Protein AF-A0A3S0YQV9-F1 (afdb_monomer_lite)

Foldseek 3Di:
DDDDDDDDDDDDDDDDDDDDDDDDDDDDDDDDDDDDDDDDDDDDDDDPDDDPDPDADDDPVCVVVCVVVVVVVQAHFPDWDWADQAPPPWTKIWTWHFDADPVDLLPAFTPFIWIWTADPNDIDTADDGPQPDPWTFSDWDWAAAPPDPGIWIWTWTANSDQKTWIWIWGDHPSHIDTQDTDIDPQRHWHKDFDPPPPPRHTFWIWIWDQDLLLLRWTKIWIWGDPVRHTHTDAMETCLDDADQDPVRLVLSLLSLVLNVDPHYVVSVVSNVQAEVDPCQVVPDDPNQQSSQQSSCVSVVHDDQWDWDWDDDPFKIKIWIKGQHPVDRDIWIKIFIWTQDPSHIHTHDIDTDD

Structure (mmCIF, N/CA/C/O backbone):
data_AF-A0A3S0YQV9-F1
#
_entry.id   AF-A0A3S0YQV9-F1
#
loop_
_atom_site.group_PDB
_atom_site.id
_atom_site.type_symbol
_atom_site.label_atom_id
_atom_site.label_alt_id
_atom_site.label_comp_id
_atom_site.label_asym_id
_atom_site.label_entity_id
_atom_site.label_seq_id
_atom_site.pdbx_PDB_ins_code
_atom_site.Cartn_x
_atom_site.Cartn_y
_atom_site.Cartn_z
_atom_site.occupancy
_atom_site.B_iso_or_equiv
_atom_site.auth_seq_id
_atom_site.auth_comp_id
_atom_site.auth_asym_id
_atom_site.auth_atom_id
_atom_site.pdbx_PDB_model_num
ATOM 1 N N . MET A 1 1 ? 6.603 -42.910 -18.405 1.00 23.92 1 MET A N 1
ATOM 2 C CA . MET A 1 1 ? 5.331 -43.642 -18.168 1.00 23.92 1 MET A CA 1
ATOM 3 C C . MET A 1 1 ? 4.323 -42.650 -17.586 1.00 23.92 1 MET A C 1
ATOM 5 O O . MET A 1 1 ? 4.767 -41.796 -16.841 1.00 23.92 1 MET A O 1
ATOM 9 N N . PRO A 1 2 ? 3.031 -42.690 -17.949 1.00 33.81 2 PRO A N 1
ATOM 10 C CA . PRO A 1 2 ? 2.530 -42.062 -19.178 1.00 33.81 2 PRO A CA 1
ATOM 11 C C . PRO A 1 2 ? 1.308 -41.132 -18.957 1.00 33.81 2 PRO A C 1
ATOM 13 O O . PRO A 1 2 ? 0.505 -41.403 -18.076 1.00 33.81 2 PRO A O 1
ATOM 16 N N . LYS A 1 3 ? 1.108 -40.146 -19.851 1.00 27.47 3 LYS A N 1
ATOM 17 C CA . LYS A 1 3 ? -0.082 -39.924 -20.718 1.00 27.47 3 LYS A CA 1
ATOM 18 C C . LYS A 1 3 ? -0.508 -38.442 -20.870 1.00 27.47 3 LYS A C 1
ATOM 20 O O . LYS A 1 3 ? -0.896 -37.839 -19.888 1.00 27.47 3 LYS A O 1
ATOM 25 N N . TRP A 1 4 ? -0.476 -37.974 -22.133 1.00 28.58 4 TRP A N 1
ATOM 26 C CA . TRP A 1 4 ? -1.467 -37.190 -22.921 1.00 28.58 4 TRP A CA 1
ATOM 27 C C . TRP A 1 4 ? -2.258 -36.062 -22.210 1.00 28.58 4 TRP A C 1
ATOM 29 O O . TRP A 1 4 ? -2.838 -36.288 -21.161 1.00 28.58 4 TRP A O 1
ATOM 39 N N . ILE A 1 5 ? -2.410 -34.861 -22.786 1.00 31.69 5 ILE A N 1
ATOM 40 C CA . ILE A 1 5 ? -3.320 -34.575 -23.916 1.00 31.69 5 ILE A CA 1
ATOM 41 C C . ILE A 1 5 ? -2.881 -33.303 -24.669 1.00 31.69 5 ILE A C 1
ATOM 43 O O . ILE A 1 5 ? -2.663 -32.252 -24.078 1.00 31.69 5 ILE A O 1
ATOM 47 N N . VAL A 1 6 ? -2.818 -33.432 -25.996 1.00 30.62 6 VAL A N 1
ATOM 48 C CA . VAL A 1 6 ? -2.848 -32.353 -26.993 1.00 30.62 6 VAL A CA 1
ATOM 49 C C . VAL A 1 6 ? -4.311 -31.990 -27.236 1.00 30.62 6 VAL A C 1
ATOM 51 O O . VAL A 1 6 ? -5.113 -32.892 -27.488 1.00 30.62 6 VAL A O 1
ATOM 54 N N . LEU A 1 7 ? -4.656 -30.702 -27.239 1.00 31.17 7 LEU A N 1
ATOM 55 C CA . LEU A 1 7 ? -5.892 -30.234 -27.860 1.00 31.17 7 LEU A CA 1
ATOM 56 C C . LEU A 1 7 ? -5.622 -28.967 -28.668 1.00 31.17 7 LEU A C 1
ATOM 58 O O . LEU A 1 7 ? -5.157 -27.952 -28.166 1.00 31.17 7 LEU A O 1
ATOM 62 N N . LEU A 1 8 ? -5.881 -29.122 -29.960 1.00 27.44 8 LEU A N 1
ATOM 63 C CA . LEU A 1 8 ? -5.699 -28.191 -31.055 1.00 27.44 8 LEU A CA 1
ATOM 64 C C . LEU A 1 8 ? -7.117 -27.856 -31.521 1.00 27.44 8 LEU A C 1
ATOM 66 O O . LEU A 1 8 ? -7.883 -28.775 -31.820 1.00 27.44 8 LEU A O 1
ATOM 70 N N . LEU A 1 9 ? -7.483 -26.578 -31.568 1.00 28.38 9 LEU A N 1
ATOM 71 C CA . LEU A 1 9 ? -8.718 -26.130 -32.206 1.00 28.38 9 LEU A CA 1
ATOM 72 C C . LEU A 1 9 ? -8.446 -24.826 -32.953 1.00 28.38 9 LEU A C 1
ATOM 74 O O . LEU A 1 9 ? -8.113 -23.802 -32.369 1.00 28.38 9 LEU A O 1
ATOM 78 N N . ALA A 1 10 ? -8.565 -24.930 -34.272 1.00 28.08 10 ALA A N 1
ATOM 79 C CA . ALA A 1 10 ? -8.514 -23.855 -35.247 1.00 28.08 10 ALA A CA 1
ATOM 80 C C . ALA A 1 10 ? -9.899 -23.695 -35.902 1.00 28.08 10 ALA A C 1
ATOM 82 O O . ALA A 1 10 ? -10.640 -24.674 -36.018 1.00 28.08 10 ALA A O 1
ATOM 83 N N . GLY A 1 11 ? -10.204 -22.484 -36.381 1.00 26.05 11 GLY A N 1
ATOM 84 C CA . GLY A 1 11 ? -11.399 -22.132 -37.174 1.00 26.05 11 GLY A CA 1
ATOM 85 C C . GLY A 1 11 ? -11.878 -20.708 -36.854 1.00 26.05 11 GLY A C 1
ATOM 86 O O . GLY A 1 11 ? -12.648 -20.557 -35.919 1.00 26.05 11 GLY A O 1
ATOM 87 N N . ILE A 1 12 ? -11.259 -19.625 -37.351 1.00 34.59 12 ILE A N 1
ATOM 88 C CA . ILE A 1 12 ? -11.339 -18.943 -38.674 1.00 34.59 12 ILE A CA 1
ATOM 89 C C . ILE A 1 12 ? -12.702 -18.262 -38.998 1.00 34.59 12 ILE A C 1
ATOM 91 O O . ILE A 1 12 ? -13.736 -18.923 -38.996 1.00 34.59 12 ILE A O 1
ATOM 95 N N . LEU A 1 13 ? -12.582 -16.991 -39.452 1.00 27.91 13 LEU A N 1
ATOM 96 C CA . LEU A 1 13 ? -13.429 -16.138 -40.334 1.00 27.91 13 LEU A CA 1
ATOM 97 C C . LEU A 1 13 ? -14.432 -15.178 -39.652 1.00 27.91 13 LEU A C 1
ATOM 99 O O . LEU A 1 13 ? -15.216 -15.619 -38.829 1.00 27.91 13 LEU A O 1
ATOM 103 N N . LEU A 1 14 ? -14.612 -13.904 -40.048 1.00 28.52 14 LEU A N 1
ATOM 104 C CA . LEU A 1 14 ? -13.888 -12.907 -40.876 1.00 28.52 14 LEU A CA 1
ATOM 105 C C . LEU A 1 14 ? -14.785 -11.633 -40.956 1.00 28.52 14 LEU A C 1
ATOM 107 O O . LEU A 1 14 ? -16.005 -11.776 -40.928 1.00 28.52 14 LEU A O 1
ATOM 111 N N . LEU A 1 15 ? -14.169 -10.463 -41.226 1.00 29.06 15 LEU A N 1
ATOM 112 C CA . LEU A 1 15 ? -14.735 -9.207 -41.799 1.00 29.06 15 LEU A CA 1
ATOM 113 C C . LEU A 1 15 ? -15.595 -8.335 -40.850 1.00 29.06 15 LEU A C 1
ATOM 115 O O . LEU A 1 15 ? -16.390 -8.853 -40.085 1.00 29.06 15 LEU A O 1
ATOM 119 N N . SER A 1 16 ? -15.540 -6.996 -40.829 1.00 29.81 16 SER A N 1
ATOM 120 C CA . SER A 1 16 ? -15.113 -5.967 -41.799 1.00 29.81 16 SER A CA 1
ATOM 121 C C . SER A 1 16 ? -15.116 -4.580 -41.129 1.00 29.81 16 SER A C 1
ATOM 123 O O . SER A 1 16 ? -15.969 -4.354 -40.272 1.00 29.81 16 SER A O 1
ATOM 125 N N . GLY A 1 17 ? -14.327 -3.613 -41.624 1.00 26.72 17 GLY A N 1
ATOM 126 C CA . GLY A 1 17 ? -14.680 -2.193 -41.457 1.00 26.72 17 GLY A CA 1
ATOM 127 C C . GLY A 1 17 ? -13.555 -1.160 -41.553 1.00 26.72 17 GLY A C 1
ATOM 128 O O . GLY A 1 17 ? -13.231 -0.538 -40.553 1.00 26.72 17 GLY A O 1
ATOM 129 N N . CYS A 1 18 ? -13.010 -0.914 -42.748 1.00 27.50 18 CYS A N 1
ATOM 130 C CA . CYS A 1 18 ? -12.237 0.301 -43.041 1.00 27.50 18 CYS A CA 1
ATOM 131 C C . CYS A 1 18 ? -13.138 1.5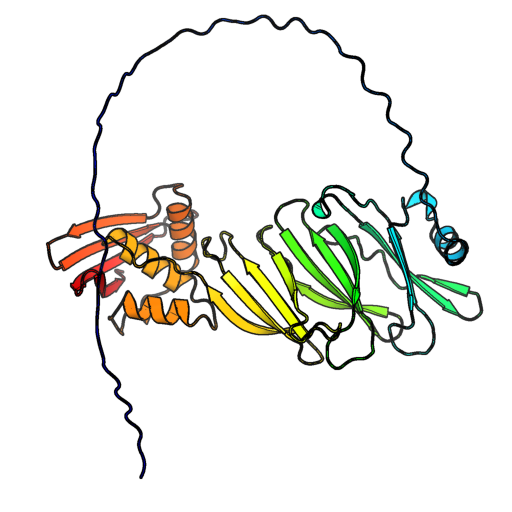49 -43.041 1.00 27.50 18 CYS A C 1
ATOM 133 O O . CYS A 1 18 ? -14.208 1.512 -43.658 1.00 27.50 18 CYS A O 1
ATOM 135 N N . LYS A 1 19 ? -12.646 2.685 -42.523 1.00 28.45 19 LYS A N 1
ATOM 136 C CA . LYS A 1 19 ? -12.820 3.980 -43.205 1.00 28.45 19 LYS A CA 1
ATOM 137 C C . LYS A 1 19 ? -11.836 5.056 -42.731 1.00 28.45 19 LYS A C 1
ATOM 139 O O . LYS A 1 19 ? -11.825 5.430 -41.566 1.00 28.45 19 LYS A O 1
ATOM 144 N N . ASP A 1 20 ? -11.079 5.563 -43.699 1.00 30.47 20 ASP A N 1
ATOM 145 C CA . ASP A 1 20 ? -10.248 6.768 -43.668 1.00 30.47 20 ASP A CA 1
ATOM 146 C C . ASP A 1 20 ? -11.050 8.045 -43.354 1.00 30.47 20 ASP A C 1
ATOM 148 O O . ASP A 1 20 ? -12.220 8.151 -43.736 1.00 30.47 20 ASP A O 1
ATOM 152 N N . SER A 1 21 ? -10.401 9.091 -42.818 1.00 32.84 21 SER A N 1
ATOM 153 C CA . SER A 1 21 ? -9.910 10.219 -43.647 1.00 32.84 21 SER A CA 1
ATOM 154 C C . SER A 1 21 ? -9.488 11.485 -42.871 1.00 32.84 21 SER A C 1
ATOM 156 O O . SER A 1 21 ? -10.154 11.908 -41.935 1.00 32.84 21 SER A O 1
ATOM 158 N N . ASN A 1 22 ? -8.444 12.125 -43.429 1.00 27.97 22 ASN A N 1
ATOM 159 C CA . ASN A 1 22 ? -8.077 13.558 -43.444 1.00 27.97 22 ASN A CA 1
ATOM 160 C C . ASN A 1 22 ? -7.585 14.231 -42.148 1.00 27.97 22 ASN A C 1
ATOM 162 O O . ASN A 1 22 ? -8.313 14.335 -41.175 1.00 27.97 22 ASN A O 1
ATOM 166 N N . VAL A 1 23 ? -6.319 14.668 -42.054 1.00 32.09 23 VAL A N 1
ATOM 167 C CA . VAL A 1 23 ? -5.614 15.774 -42.767 1.00 32.09 23 VAL A CA 1
ATOM 168 C C . VAL A 1 23 ? -6.154 17.169 -42.420 1.00 32.09 23 VAL A C 1
ATOM 170 O O . VAL A 1 23 ? -7.178 17.571 -42.961 1.00 32.09 23 VAL A O 1
ATOM 173 N N . GLN A 1 24 ? -5.382 17.928 -41.627 1.00 31.72 24 GLN A N 1
ATOM 174 C CA . GLN A 1 24 ? -4.906 19.311 -41.881 1.00 31.72 24 GLN A CA 1
ATOM 175 C C . GLN A 1 24 ? -3.990 19.739 -40.708 1.00 31.72 24 GLN A C 1
ATOM 177 O O . GLN A 1 24 ? -4.410 19.679 -39.563 1.00 31.72 24 GLN A O 1
ATOM 182 N N . LYS A 1 25 ? -2.668 19.868 -40.882 1.00 30.23 25 LYS A N 1
ATOM 183 C CA . LYS A 1 25 ? -1.850 20.991 -41.405 1.00 30.23 25 LYS A CA 1
ATOM 184 C C . LYS A 1 25 ? -1.754 22.236 -40.499 1.00 30.23 25 LYS A C 1
ATOM 186 O O . LYS A 1 25 ? -2.713 22.982 -40.383 1.00 30.23 25 LYS A O 1
ATOM 191 N N . GLU A 1 26 ? -0.538 22.409 -39.961 1.00 33.91 26 GLU A N 1
ATOM 192 C CA . GLU A 1 26 ? 0.269 23.629 -39.738 1.00 33.91 26 GLU A CA 1
ATOM 193 C C . GLU A 1 26 ? -0.440 24.966 -39.468 1.00 33.91 26 GLU A C 1
ATOM 195 O O . GLU A 1 26 ? -1.231 25.427 -40.282 1.00 33.91 26 GLU A O 1
ATOM 200 N N . THR A 1 27 ? 0.022 25.705 -38.449 1.00 31.09 27 THR A N 1
ATOM 201 C CA . THR A 1 27 ? 0.863 26.912 -38.642 1.00 31.09 27 THR A CA 1
ATOM 202 C C . THR A 1 27 ? 1.445 27.367 -37.297 1.00 31.09 27 THR A C 1
ATOM 204 O O . THR A 1 27 ? 0.716 27.566 -36.330 1.00 31.09 27 THR A O 1
ATOM 207 N N . ALA A 1 28 ? 2.764 27.557 -37.262 1.00 32.91 28 ALA A N 1
ATOM 208 C CA . ALA A 1 28 ? 3.490 28.258 -36.210 1.00 32.91 28 ALA A CA 1
ATOM 209 C C . ALA A 1 28 ? 3.409 29.778 -36.421 1.00 32.91 28 ALA A C 1
ATOM 211 O O . ALA A 1 28 ? 3.590 30.241 -37.546 1.00 32.91 28 ALA A O 1
ATOM 212 N N . VAL A 1 29 ? 3.224 30.552 -35.348 1.00 33.09 29 VAL A N 1
ATOM 213 C CA . VAL A 1 29 ? 3.604 31.972 -35.298 1.00 33.09 29 VAL A CA 1
ATOM 214 C C . VAL A 1 29 ? 4.218 32.263 -33.931 1.00 33.09 29 VAL A C 1
ATOM 216 O O . VAL A 1 29 ? 3.613 32.014 -32.891 1.00 33.09 29 VAL A O 1
ATOM 219 N N . GLN A 1 30 ? 5.449 32.756 -33.984 1.00 31.27 30 GLN A N 1
ATOM 220 C CA . GLN A 1 30 ? 6.250 33.292 -32.892 1.00 31.27 30 GLN A CA 1
ATOM 221 C C . GLN A 1 30 ? 5.946 34.787 -32.668 1.00 31.27 30 GLN A C 1
ATOM 223 O O . GLN A 1 30 ? 5.445 35.460 -33.565 1.00 31.27 30 GLN A O 1
ATOM 228 N N . GLU A 1 31 ? 6.403 35.264 -31.507 1.00 32.28 31 GLU A N 1
ATOM 229 C CA . GLU A 1 31 ? 6.830 36.635 -31.165 1.00 32.28 31 GLU A CA 1
ATOM 230 C C . GLU A 1 31 ? 5.884 37.612 -30.426 1.00 32.28 31 GLU A C 1
ATOM 232 O O . GLU A 1 31 ? 4.966 38.214 -30.971 1.00 32.28 31 GLU A O 1
ATOM 237 N N . GLU A 1 32 ? 6.263 37.790 -29.150 1.00 30.20 32 GLU A N 1
ATOM 238 C CA . GLU A 1 32 ? 6.687 39.038 -28.488 1.00 30.20 32 GLU A CA 1
ATOM 239 C C . GLU A 1 32 ? 5.678 40.109 -28.002 1.00 30.20 32 GLU A C 1
ATOM 241 O O . GLU A 1 32 ? 5.044 40.844 -28.749 1.00 30.20 32 GLU A O 1
ATOM 246 N N . THR A 1 33 ? 5.734 40.277 -26.671 1.00 30.17 33 THR A N 1
ATOM 247 C CA . THR A 1 33 ? 5.867 41.540 -25.914 1.00 30.17 33 THR A CA 1
ATOM 248 C C . THR A 1 33 ? 4.695 42.524 -25.868 1.00 30.17 33 THR A C 1
ATOM 250 O O . THR A 1 33 ? 4.487 43.320 -26.774 1.00 30.17 33 THR A O 1
ATOM 253 N N . ALA A 1 34 ? 4.051 42.613 -24.696 1.00 30.73 34 ALA A N 1
ATOM 254 C CA . ALA A 1 34 ? 4.007 43.839 -23.879 1.00 30.73 34 ALA A CA 1
ATOM 255 C C . ALA A 1 34 ? 3.153 43.624 -22.617 1.00 30.73 34 ALA A C 1
ATOM 257 O O . ALA A 1 34 ? 1.971 43.298 -22.689 1.00 30.73 34 ALA A O 1
ATOM 258 N N . ALA A 1 35 ? 3.752 43.863 -21.452 1.00 36.69 35 ALA A N 1
ATOM 259 C CA . ALA A 1 35 ? 3.052 43.936 -20.176 1.00 36.69 35 ALA A CA 1
ATOM 260 C C . ALA A 1 35 ? 2.266 45.256 -20.047 1.00 36.69 35 ALA A C 1
ATOM 262 O O . ALA A 1 35 ? 2.839 46.322 -20.297 1.00 36.69 35 ALA A O 1
ATOM 263 N N . PRO A 1 36 ? 1.017 45.236 -19.552 1.00 36.47 36 PRO A N 1
ATOM 264 C CA . PRO A 1 36 ? 0.415 46.392 -18.914 1.00 36.47 36 PRO A CA 1
ATOM 265 C C . PRO A 1 36 ? 0.416 46.217 -17.390 1.00 36.47 36 PRO A C 1
ATOM 267 O O . PRO A 1 36 ? -0.118 45.259 -16.836 1.00 36.47 36 PRO A O 1
ATOM 270 N N . SER A 1 37 ? 1.027 47.188 -16.718 1.00 33.53 37 SER A N 1
ATOM 271 C CA . SER A 1 37 ? 0.982 47.371 -15.270 1.00 33.53 37 SER A CA 1
ATOM 272 C C . SER A 1 37 ? -0.452 47.703 -14.839 1.00 33.53 37 SER A C 1
ATOM 274 O O . SER A 1 37 ? -1.012 48.703 -15.294 1.00 33.53 37 SER A O 1
ATOM 276 N N . VAL A 1 38 ? -1.053 46.869 -13.985 1.00 35.25 38 VAL A N 1
ATOM 277 C CA . VAL A 1 38 ? -2.379 47.108 -13.398 1.00 35.25 38 VAL A CA 1
ATOM 278 C C . VAL A 1 38 ? -2.213 47.399 -11.912 1.00 35.25 38 VAL A C 1
ATOM 280 O O . VAL A 1 38 ? -1.850 46.538 -11.115 1.00 35.25 38 VAL A O 1
ATOM 283 N N . THR A 1 39 ? -2.482 48.648 -11.548 1.00 33.25 39 THR A N 1
ATOM 284 C CA . THR A 1 39 ? -2.553 49.137 -10.172 1.00 33.25 39 THR A CA 1
ATOM 285 C C . THR A 1 39 ? -3.737 48.486 -9.454 1.00 33.25 39 THR A C 1
ATOM 287 O O . THR A 1 39 ? -4.890 48.764 -9.782 1.00 33.25 39 THR A O 1
ATOM 290 N N . ALA A 1 40 ? -3.467 47.632 -8.465 1.00 33.28 40 ALA A N 1
ATOM 291 C CA . ALA A 1 40 ? -4.490 47.034 -7.614 1.00 33.28 40 ALA A CA 1
ATOM 292 C C . ALA A 1 40 ? -5.057 48.077 -6.632 1.00 33.28 40 ALA A C 1
ATOM 294 O O . ALA A 1 40 ? -4.355 48.576 -5.751 1.00 33.28 40 ALA A O 1
ATOM 295 N N . VAL A 1 41 ? -6.342 48.402 -6.782 1.00 33.88 41 VAL A N 1
ATOM 296 C CA . VAL A 1 41 ? -7.133 49.111 -5.771 1.00 33.88 41 VAL A CA 1
ATOM 297 C C . VAL A 1 41 ? -7.701 48.056 -4.827 1.00 33.88 41 VAL A C 1
ATOM 299 O O . VAL A 1 41 ? -8.536 47.250 -5.223 1.00 33.88 41 VAL A O 1
ATOM 302 N N . SER A 1 42 ? -7.222 48.052 -3.584 1.00 31.64 42 SER A N 1
ATOM 303 C CA . SER A 1 42 ? -7.708 47.168 -2.525 1.00 31.64 42 SER A CA 1
ATOM 304 C C . SER A 1 42 ? -9.112 47.599 -2.086 1.00 31.64 42 SER A C 1
ATOM 306 O O . SER A 1 42 ? -9.289 48.688 -1.537 1.00 31.64 42 SER A O 1
ATOM 308 N N . GLN A 1 43 ? -10.116 46.762 -2.357 1.00 33.97 43 GLN A N 1
ATOM 309 C CA . GLN A 1 43 ? -11.444 46.841 -1.750 1.00 33.97 43 GLN A CA 1
ATOM 310 C C . GLN A 1 43 ? -11.587 45.665 -0.782 1.00 33.97 43 GLN A C 1
ATOM 312 O O . GLN A 1 43 ? -11.689 44.512 -1.193 1.00 33.97 43 GLN A O 1
ATOM 317 N N . SER A 1 44 ? -11.565 45.961 0.516 1.00 36.03 44 SER A N 1
ATOM 318 C CA . SER A 1 44 ? -11.817 44.994 1.582 1.00 36.03 44 SER A CA 1
ATOM 319 C C . SER A 1 44 ? -13.282 44.558 1.558 1.00 36.03 44 SER A C 1
ATOM 321 O O . SER A 1 44 ? -14.178 45.351 1.856 1.00 36.03 44 SER A O 1
ATOM 323 N N . THR A 1 45 ? -13.506 43.297 1.193 1.00 35.56 45 THR A N 1
ATOM 324 C CA . THR A 1 45 ? -14.788 42.597 1.345 1.00 35.56 45 THR A CA 1
ATOM 325 C C . THR A 1 45 ? -14.916 42.154 2.808 1.00 35.56 45 THR A C 1
ATOM 327 O O . THR A 1 45 ? -13.937 41.636 3.343 1.00 35.56 45 THR A O 1
ATOM 330 N N . PRO A 1 46 ? -16.053 42.380 3.491 1.00 39.97 46 PRO A N 1
ATOM 331 C CA . PRO A 1 46 ? -16.245 41.899 4.856 1.00 39.97 46 PRO A CA 1
ATOM 332 C C . PRO A 1 46 ? -16.321 40.367 4.879 1.00 39.97 46 PRO A C 1
ATOM 334 O O . PRO A 1 46 ? -17.011 39.770 4.052 1.00 39.97 46 PRO A O 1
ATOM 337 N N . GLU A 1 47 ? -15.606 39.757 5.824 1.00 37.72 47 GLU A N 1
ATOM 338 C CA . GLU A 1 47 ? -15.618 38.313 6.072 1.00 37.72 47 GLU A CA 1
ATOM 339 C C . GLU A 1 47 ? -17.047 37.806 6.340 1.00 37.72 47 GLU A C 1
ATOM 341 O O . GLU A 1 47 ? -17.819 38.469 7.047 1.00 37.72 47 GLU A O 1
ATOM 346 N N . PRO A 1 48 ? -17.427 36.639 5.791 1.00 42.59 48 PRO A N 1
ATOM 347 C CA . PRO A 1 48 ? -18.674 35.993 6.150 1.00 42.59 48 PRO A CA 1
ATOM 348 C C . PRO A 1 48 ? -18.598 35.530 7.610 1.00 42.59 48 PRO A C 1
ATOM 350 O O . PRO A 1 48 ? -17.668 34.843 8.015 1.00 42.59 48 PRO A O 1
ATOM 353 N N . SER A 1 49 ? -19.601 35.929 8.392 1.00 43.94 49 SER A N 1
ATOM 354 C CA . SER A 1 49 ? -19.865 35.442 9.747 1.00 43.94 49 SER A CA 1
ATOM 355 C C . SER A 1 49 ? -19.772 33.916 9.796 1.00 43.94 49 SER A C 1
ATOM 357 O O . SER A 1 49 ? -20.606 33.244 9.184 1.00 43.94 49 SER A O 1
ATOM 359 N N . GLU A 1 50 ? -18.813 33.387 10.560 1.00 39.53 50 GLU A N 1
ATOM 360 C CA . GLU A 1 50 ? -18.758 31.973 10.936 1.00 39.53 50 GLU A CA 1
ATOM 361 C C . GLU A 1 50 ? -20.125 31.556 11.495 1.00 39.53 50 GLU A C 1
ATOM 363 O O . GLU A 1 50 ? -20.640 32.142 12.454 1.00 39.53 50 GLU A O 1
ATOM 368 N N . SER A 1 51 ? -20.759 30.581 10.844 1.00 41.69 51 SER A N 1
ATOM 369 C CA . SER A 1 51 ? -21.905 29.900 11.440 1.00 41.69 51 SER A CA 1
ATOM 370 C C . SER A 1 51 ? -21.399 29.094 12.636 1.00 41.69 51 SER A C 1
ATOM 372 O O . SER A 1 51 ? -20.353 28.456 12.522 1.00 41.69 51 SER A O 1
ATOM 374 N N . PRO A 1 52 ? -22.094 29.112 13.786 1.00 43.66 52 PRO A N 1
ATOM 375 C CA . PRO A 1 52 ? -21.663 28.350 14.947 1.00 43.66 52 PRO A CA 1
ATOM 376 C C . PRO A 1 52 ? -21.628 26.864 14.586 1.00 43.66 52 PRO A C 1
ATOM 378 O O . PRO A 1 52 ? -22.640 26.312 14.148 1.00 43.66 52 PRO A O 1
ATOM 381 N N . ASN A 1 53 ? -20.463 26.238 14.774 1.00 45.59 53 ASN A N 1
ATOM 382 C CA . ASN A 1 53 ? -20.300 24.797 14.629 1.00 45.59 53 ASN A CA 1
ATOM 383 C C . ASN A 1 53 ? -21.385 24.079 15.454 1.00 45.59 53 ASN A C 1
ATOM 385 O O . ASN A 1 53 ? -21.619 24.459 16.609 1.00 45.59 53 ASN A O 1
ATOM 389 N N . PRO A 1 54 ? -22.082 23.081 14.886 1.00 50.78 54 PRO A N 1
ATOM 390 C CA . PRO A 1 54 ? -23.106 22.344 15.611 1.00 50.78 54 PRO A CA 1
ATOM 391 C C . PRO A 1 54 ? -22.495 21.708 16.863 1.00 50.78 54 PRO A C 1
ATOM 393 O O . PRO A 1 54 ? -21.459 21.052 16.797 1.00 50.78 54 PRO A O 1
ATOM 396 N N . VAL A 1 55 ? -23.140 21.915 18.014 1.00 56.09 55 VAL A N 1
ATOM 397 C CA . VAL A 1 55 ? -22.739 21.281 19.277 1.00 56.09 55 VAL A CA 1
ATOM 398 C C . VAL A 1 55 ? -22.831 19.759 19.098 1.00 56.09 55 VAL A C 1
ATOM 400 O O . VAL A 1 55 ? -23.918 19.265 18.771 1.00 56.09 55 VAL A O 1
ATOM 403 N N . PRO A 1 56 ? -21.737 19.002 19.301 1.00 58.56 56 PRO A N 1
ATOM 404 C CA . PRO A 1 56 ? -21.732 17.557 19.106 1.00 58.56 56 PRO A CA 1
ATOM 405 C C . PRO A 1 56 ? -22.773 16.899 20.013 1.00 58.56 56 PRO A C 1
ATOM 407 O O . PRO A 1 56 ? -22.807 17.101 21.230 1.00 58.56 56 PRO A O 1
ATOM 410 N N . THR A 1 57 ? -23.669 16.113 19.416 1.00 79.25 57 THR A N 1
ATOM 411 C CA . THR A 1 57 ? -24.761 15.475 20.154 1.00 79.25 57 THR A CA 1
ATOM 412 C C . THR A 1 57 ? -24.282 14.141 20.721 1.00 79.25 57 THR A C 1
ATOM 414 O O . THR A 1 57 ? -24.445 13.093 20.107 1.00 79.25 5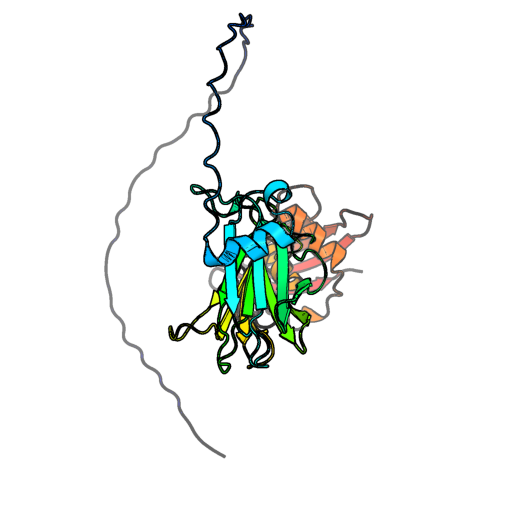7 THR A O 1
ATOM 417 N N . VAL A 1 58 ? -23.666 14.169 21.904 1.00 88.81 58 VAL A N 1
ATOM 418 C CA . VAL A 1 58 ? -23.261 12.943 22.614 1.00 88.81 58 VAL A CA 1
ATOM 419 C C . VAL A 1 58 ? -24.513 12.169 23.061 1.00 88.81 58 VAL A C 1
ATOM 421 O O . VAL A 1 58 ? -25.361 12.762 23.744 1.00 88.81 58 VAL A O 1
ATOM 424 N N . PRO A 1 59 ? -24.653 10.868 22.733 1.00 92.69 59 PRO A N 1
ATOM 425 C CA . PRO A 1 59 ? -25.782 10.059 23.188 1.00 92.69 59 PRO A CA 1
ATOM 426 C C . PRO A 1 59 ? -25.826 9.916 24.710 1.00 92.69 59 PRO A C 1
ATOM 428 O O . PRO A 1 59 ? -24.795 9.736 25.360 1.00 92.69 59 PRO A O 1
ATOM 431 N N . ASP A 1 60 ? -27.026 9.894 25.292 1.00 93.69 60 ASP A N 1
ATOM 432 C CA . ASP A 1 60 ? -27.190 9.808 26.751 1.00 93.69 60 ASP A CA 1
ATOM 433 C C . ASP A 1 60 ? -26.570 8.539 27.358 1.00 93.69 60 ASP A C 1
ATOM 435 O O . ASP A 1 60 ? -26.031 8.585 28.463 1.00 93.69 60 ASP A O 1
ATOM 439 N N . SER A 1 61 ? -26.569 7.422 26.621 1.00 94.44 61 SER A N 1
ATOM 440 C CA . SER A 1 61 ? -25.908 6.176 27.036 1.00 94.44 61 SER A CA 1
ATOM 441 C C . SER A 1 61 ? -24.383 6.298 27.145 1.00 94.44 61 SER A C 1
ATOM 443 O O . SER A 1 61 ? -23.770 5.505 27.861 1.00 94.44 61 SER A O 1
ATOM 445 N N . PHE A 1 62 ? -23.779 7.290 26.481 1.00 96.50 62 PHE A N 1
ATOM 446 C CA . PHE A 1 62 ? -22.336 7.532 26.466 1.00 96.50 62 PHE A CA 1
ATOM 447 C C . PHE A 1 62 ? -21.894 8.761 27.267 1.00 96.50 62 PHE A C 1
ATOM 449 O O . PHE A 1 62 ? -20.697 8.914 27.508 1.00 96.50 62 PHE A O 1
ATOM 456 N N . ARG A 1 63 ? -22.830 9.588 27.759 1.00 95.50 63 ARG A N 1
ATOM 457 C CA . ARG A 1 63 ? -22.534 10.820 28.515 1.00 95.50 63 ARG A CA 1
ATOM 458 C C . ARG A 1 63 ? -21.537 10.591 29.652 1.00 95.50 63 ARG A C 1
ATOM 460 O O . ARG A 1 63 ? -20.542 11.291 29.741 1.00 95.50 63 ARG A O 1
ATOM 467 N N . LYS A 1 64 ? -21.743 9.551 30.466 1.00 96.19 64 LYS A N 1
ATOM 468 C CA . LYS A 1 64 ? -20.850 9.254 31.600 1.00 96.19 64 LYS A CA 1
ATOM 469 C C . LYS A 1 64 ? -19.402 8.961 31.181 1.00 96.19 64 LYS A C 1
ATOM 471 O O . LYS A 1 64 ? -18.484 9.253 31.936 1.00 96.19 64 LYS A O 1
ATOM 476 N N . TYR A 1 65 ? -19.206 8.351 30.010 1.00 97.06 65 TYR A N 1
ATOM 477 C CA . TYR A 1 65 ? -17.881 8.008 29.493 1.00 97.06 65 TYR A CA 1
ATOM 478 C C . TYR A 1 65 ? -17.214 9.244 28.884 1.00 97.06 65 TYR A C 1
ATOM 480 O O . TYR A 1 65 ? -16.032 9.470 29.116 1.00 97.06 65 TYR A O 1
ATOM 488 N N . TYR A 1 66 ? -17.997 10.060 28.173 1.00 96.19 66 TYR A N 1
ATOM 489 C CA . TYR A 1 66 ? -17.584 11.362 27.654 1.00 96.19 66 TYR A CA 1
ATOM 490 C C . TYR A 1 66 ? -17.119 12.301 28.779 1.00 96.19 66 TYR A C 1
ATOM 492 O O . TYR A 1 66 ? -16.029 12.857 28.698 1.00 96.19 66 TYR A O 1
ATOM 500 N N . ASP A 1 67 ? -17.889 12.407 29.867 1.00 95.44 67 ASP A N 1
ATOM 501 C CA . ASP A 1 67 ? -17.541 13.248 31.019 1.00 95.44 67 ASP A CA 1
ATOM 502 C C . ASP A 1 67 ? -16.277 12.737 31.737 1.00 95.44 67 ASP A C 1
ATOM 504 O O . ASP A 1 67 ? -15.450 13.525 32.188 1.00 95.44 67 ASP A O 1
ATOM 508 N N . PHE A 1 68 ? -16.099 11.412 31.830 1.00 96.81 68 PHE A N 1
ATOM 509 C CA . PHE A 1 68 ? -14.930 10.801 32.475 1.00 96.81 68 PHE A CA 1
ATOM 510 C C . PHE A 1 68 ? -13.608 11.155 31.783 1.00 96.81 68 PHE A C 1
ATOM 512 O O . PHE A 1 68 ? -12.594 11.318 32.460 1.00 96.81 68 PHE A O 1
ATOM 519 N N . VAL A 1 69 ? -13.614 11.268 30.451 1.00 95.62 69 VAL A N 1
ATOM 520 C CA . VAL A 1 69 ? -12.421 11.615 29.660 1.00 95.62 69 VAL A CA 1
ATOM 521 C C . VAL A 1 69 ? -12.277 13.112 29.410 1.00 95.62 69 VAL A C 1
ATOM 523 O O . VAL A 1 69 ? -11.395 13.501 28.654 1.00 95.62 69 VAL A O 1
ATOM 526 N N . ASP A 1 70 ? -13.120 13.938 30.035 1.00 92.44 70 ASP A N 1
ATOM 527 C CA . ASP A 1 70 ? -13.161 15.383 29.802 1.00 92.44 70 ASP A CA 1
ATOM 528 C C . ASP A 1 70 ? -13.411 15.732 28.321 1.00 92.44 70 ASP A C 1
ATOM 530 O O . ASP A 1 70 ? -12.741 16.572 27.717 1.00 92.44 70 ASP A O 1
ATOM 534 N N . GLY A 1 71 ? -14.385 15.042 27.713 1.00 83.38 71 GLY A N 1
ATOM 535 C CA . GLY A 1 71 ? -14.650 15.084 26.273 1.00 83.38 71 GLY A CA 1
ATOM 536 C C . GLY A 1 71 ? -14.909 16.484 25.706 1.00 83.38 71 GLY A C 1
ATOM 537 O O . GLY A 1 71 ? -14.623 16.713 24.536 1.00 83.38 71 GLY A O 1
ATOM 538 N N . GLU A 1 72 ? -15.369 17.443 26.523 1.00 81.12 72 GLU A N 1
ATOM 539 C CA . GLU A 1 72 ? -15.535 18.846 26.102 1.00 81.12 72 GLU A CA 1
ATOM 540 C C . GLU A 1 72 ? -14.223 19.480 25.620 1.00 81.12 72 GLU A C 1
ATOM 542 O O . GLU A 1 72 ? -14.246 20.329 24.730 1.00 81.12 72 GLU A O 1
ATOM 547 N N . HIS A 1 73 ? -13.084 19.043 26.161 1.00 87.44 73 HIS A N 1
ATOM 548 C CA . HIS A 1 73 ? -11.762 19.524 25.769 1.00 87.44 73 HIS A CA 1
ATOM 549 C C . HIS A 1 73 ? -11.133 18.710 24.628 1.00 87.44 73 HIS A C 1
ATOM 551 O O . HIS A 1 73 ? -10.158 19.169 24.035 1.00 87.44 73 HIS A O 1
ATOM 557 N N . LEU A 1 74 ? -11.682 17.533 24.305 1.00 87.75 74 LEU A N 1
ATOM 558 C CA . LEU A 1 74 ? -11.178 16.641 23.251 1.00 87.75 74 LEU A CA 1
ATOM 559 C C . LEU A 1 74 ? -11.844 16.880 21.886 1.00 87.75 74 LEU A C 1
ATOM 561 O O . LEU A 1 74 ? -11.366 16.389 20.870 1.00 87.75 74 LEU A O 1
ATOM 565 N N . GLY A 1 75 ? -12.933 17.652 21.841 1.00 87.69 75 GLY A N 1
ATOM 566 C CA . GLY A 1 75 ? -13.644 17.992 20.608 1.00 87.69 75 GLY A CA 1
ATOM 567 C C . GLY A 1 75 ? -14.903 17.153 20.385 1.00 87.69 75 GLY A C 1
ATOM 568 O O . GLY A 1 75 ? -15.531 16.670 21.327 1.00 87.69 75 GLY A O 1
ATOM 569 N N . ASN A 1 76 ? -15.328 17.012 19.127 1.00 92.44 76 ASN A N 1
ATOM 570 C CA . ASN A 1 76 ? -16.579 16.320 18.821 1.00 92.44 76 ASN A CA 1
ATOM 571 C C . ASN A 1 76 ? -16.400 14.810 18.962 1.00 92.44 76 ASN A C 1
ATOM 573 O O . ASN A 1 76 ? -15.469 14.247 18.396 1.00 92.44 76 ASN A O 1
ATOM 577 N N . LEU A 1 77 ? -17.328 14.143 19.652 1.00 94.81 77 LEU A N 1
ATOM 578 C CA . LEU A 1 77 ? -17.402 12.683 19.651 1.00 94.81 77 LEU A CA 1
ATOM 579 C C . LEU A 1 77 ? -17.901 12.207 18.278 1.00 94.81 77 LEU A C 1
ATOM 581 O O . LEU A 1 77 ? -19.079 12.371 17.961 1.00 94.81 77 LEU A O 1
ATOM 585 N N . ILE A 1 78 ? -17.002 11.633 17.481 1.00 94.38 78 ILE A N 1
ATOM 586 C CA . ILE A 1 78 ? -17.249 11.246 16.083 1.00 94.38 78 ILE A CA 1
ATOM 587 C C . ILE A 1 78 ? -17.431 9.737 15.896 1.00 94.38 78 ILE A C 1
ATOM 589 O O . ILE A 1 78 ? -18.072 9.306 14.942 1.00 94.38 78 ILE A O 1
ATOM 593 N N . PHE A 1 79 ? -16.935 8.928 16.833 1.00 96.12 79 PHE A N 1
ATOM 594 C CA . PHE A 1 79 ? -17.225 7.498 16.899 1.00 96.12 79 PHE A CA 1
ATOM 595 C C . PHE A 1 79 ? -17.357 7.061 18.353 1.00 96.12 79 PHE A C 1
ATOM 597 O O . PHE A 1 79 ? -16.611 7.511 19.224 1.00 96.12 79 PHE A O 1
ATOM 604 N N . HIS A 1 80 ? -18.300 6.163 18.622 1.00 97.31 80 HIS A N 1
ATOM 605 C CA . HIS A 1 80 ? -18.418 5.537 19.927 1.00 97.31 80 HIS A CA 1
ATOM 606 C C . HIS A 1 80 ? -18.971 4.117 19.817 1.00 97.31 80 HIS A C 1
ATOM 608 O O . HIS A 1 80 ? -19.897 3.846 19.051 1.00 97.31 80 HIS A O 1
ATOM 614 N N . ALA A 1 81 ? -18.441 3.208 20.629 1.00 97.56 81 ALA A N 1
ATOM 615 C CA . ALA A 1 81 ? -18.922 1.835 20.700 1.00 97.56 81 ALA A CA 1
ATOM 616 C C . ALA A 1 81 ? -18.793 1.273 22.115 1.00 97.56 81 ALA A C 1
ATOM 618 O O . ALA A 1 81 ? -17.984 1.742 22.914 1.00 97.56 81 ALA A O 1
ATOM 619 N N . LYS A 1 82 ? -19.625 0.274 22.412 1.00 96.94 82 LYS A N 1
ATOM 620 C CA . LYS A 1 82 ? -19.553 -0.532 23.626 1.00 96.94 82 LYS A CA 1
ATOM 621 C C . LYS A 1 82 ? -19.664 -1.998 23.218 1.00 96.94 82 LYS A C 1
ATOM 623 O O . LYS A 1 82 ? -20.717 -2.385 22.715 1.00 96.94 82 LYS A O 1
ATOM 628 N N . GLU A 1 83 ? -18.582 -2.753 23.360 1.00 96.25 83 GLU A N 1
ATOM 629 C CA . GLU A 1 83 ? -18.459 -4.112 22.828 1.00 96.25 83 GLU A CA 1
ATOM 630 C C . GLU A 1 83 ? -17.417 -4.926 23.604 1.00 96.25 83 GLU A C 1
ATOM 632 O O . GLU A 1 83 ? -16.347 -4.409 23.897 1.00 96.25 83 GLU A O 1
ATOM 637 N N . ASP A 1 84 ? -17.697 -6.199 23.870 1.00 94.69 84 ASP A N 1
ATOM 638 C CA . ASP A 1 84 ? -16.723 -7.187 24.356 1.00 94.69 84 ASP A CA 1
ATOM 639 C C . ASP A 1 84 ? -15.753 -7.591 23.225 1.00 94.69 84 ASP A C 1
ATOM 641 O O . ASP A 1 84 ? -16.094 -8.391 22.342 1.00 94.69 84 ASP A O 1
ATOM 645 N N . LEU A 1 85 ? -14.560 -6.986 23.200 1.00 94.19 85 LEU A N 1
ATOM 646 C CA . LEU A 1 85 ? -13.584 -7.162 22.118 1.00 94.19 85 LEU A CA 1
ATOM 647 C C . LEU A 1 85 ? -12.596 -8.302 22.396 1.00 94.19 85 LEU A C 1
ATOM 649 O O . LEU A 1 85 ? -12.146 -8.966 21.454 1.00 94.19 85 LEU A O 1
ATOM 653 N N . ASP A 1 86 ? -12.267 -8.575 23.662 1.00 92.50 86 ASP A N 1
ATOM 654 C CA . ASP A 1 86 ? -11.385 -9.692 24.027 1.00 92.50 86 ASP A CA 1
ATOM 655 C C . ASP A 1 86 ? -12.128 -11.010 24.313 1.00 92.50 86 ASP A C 1
ATOM 657 O O . ASP A 1 86 ? -11.517 -12.087 24.202 1.00 92.50 86 ASP A O 1
ATOM 661 N N . GLY A 1 87 ? -13.445 -10.962 24.522 1.00 91.62 87 GLY A N 1
ATOM 662 C CA . GLY A 1 87 ? -14.314 -12.108 24.777 1.00 91.62 87 GLY A CA 1
ATOM 663 C C . GLY A 1 87 ? -14.377 -12.509 26.252 1.00 91.62 87 GLY A C 1
ATOM 664 O O . GLY A 1 87 ? -14.677 -13.674 26.539 1.00 91.62 87 GLY A O 1
ATOM 665 N N . ASP A 1 88 ? -14.029 -11.609 27.177 1.00 92.19 88 ASP A N 1
ATOM 666 C CA . ASP A 1 88 ? -14.042 -11.871 28.619 1.00 92.19 88 ASP A CA 1
ATOM 667 C C . ASP A 1 88 ? -15.417 -11.653 29.283 1.00 92.19 88 ASP A C 1
ATOM 669 O O . ASP A 1 88 ? -15.601 -11.977 30.463 1.00 92.19 88 ASP A O 1
ATOM 673 N N . GLY A 1 89 ? -16.408 -11.190 28.511 1.00 92.38 89 GLY A N 1
ATOM 674 C CA . GLY A 1 89 ? -17.764 -10.893 28.967 1.00 92.38 89 GLY A CA 1
ATOM 675 C C . GLY A 1 89 ? -17.943 -9.483 29.540 1.00 92.38 89 GLY A C 1
ATOM 676 O O . GLY A 1 89 ? -19.04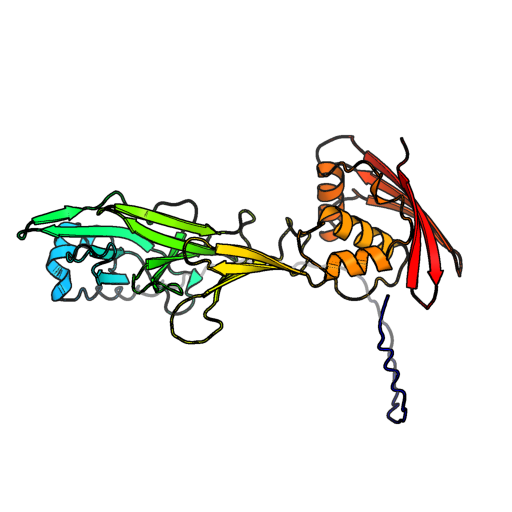2 -9.164 30.007 1.00 92.38 89 GLY A O 1
ATOM 677 N N . THR A 1 90 ? -16.902 -8.651 29.519 1.00 93.81 90 THR A N 1
ATOM 678 C CA . THR A 1 90 ? -16.929 -7.233 29.890 1.00 93.81 90 THR A CA 1
ATOM 679 C C . THR A 1 90 ? -16.770 -6.384 28.640 1.00 93.81 90 THR A C 1
ATOM 681 O O . THR A 1 90 ? -15.825 -6.559 27.888 1.00 93.81 90 THR A O 1
ATOM 684 N N . ASP A 1 91 ? -17.667 -5.421 28.433 1.00 95.62 91 ASP A N 1
ATOM 685 C CA . ASP A 1 91 ? -17.547 -4.538 27.275 1.00 95.62 91 ASP A CA 1
ATOM 686 C C . ASP A 1 91 ? -16.404 -3.520 27.440 1.00 95.62 91 ASP A C 1
ATOM 688 O O . ASP A 1 91 ? -16.318 -2.808 28.452 1.00 95.62 91 ASP A O 1
ATOM 692 N N . GLU A 1 92 ? -15.630 -3.344 26.373 1.00 96.56 92 GLU A N 1
ATOM 693 C CA . GLU A 1 92 ? -14.792 -2.176 26.136 1.00 96.56 92 GLU A CA 1
ATOM 694 C C . GLU A 1 92 ? -15.659 -1.021 25.644 1.00 96.56 92 GLU A C 1
ATOM 696 O O . GLU A 1 92 ? -16.571 -1.188 24.832 1.00 96.56 92 GLU A O 1
ATOM 701 N N . ILE A 1 93 ? -15.338 0.185 26.098 1.00 97.44 93 ILE A N 1
ATOM 702 C CA . ILE A 1 93 ? -15.920 1.423 25.598 1.00 97.44 93 ILE A CA 1
ATOM 703 C C . ILE A 1 93 ? -14.880 2.122 24.737 1.00 97.44 93 ILE A C 1
ATOM 705 O O . ILE A 1 93 ? -13.782 2.425 25.200 1.00 97.44 93 ILE A O 1
ATOM 709 N N . ILE A 1 94 ? -15.249 2.409 23.496 1.00 97.69 94 ILE A N 1
ATOM 710 C CA . ILE A 1 94 ? -14.406 3.073 22.505 1.00 97.69 94 ILE A CA 1
ATOM 711 C C . ILE A 1 94 ? -14.981 4.461 22.281 1.00 97.69 94 ILE A C 1
ATOM 713 O O . ILE A 1 94 ? -16.182 4.587 22.035 1.00 97.69 94 ILE A O 1
ATOM 717 N N . LEU A 1 95 ? -14.141 5.487 22.358 1.00 97.75 95 LEU A N 1
ATOM 718 C CA . LEU A 1 95 ? -14.498 6.872 22.068 1.00 97.75 95 LEU A CA 1
ATOM 719 C C . LEU A 1 95 ? -13.454 7.444 21.110 1.00 97.75 95 LEU A C 1
ATOM 721 O O . LEU A 1 95 ? -12.270 7.453 21.443 1.00 97.75 95 LEU A O 1
ATOM 725 N N . ALA A 1 96 ? -13.888 7.923 19.946 1.00 97.31 96 ALA A N 1
ATOM 726 C CA . ALA A 1 96 ? -13.041 8.683 19.036 1.00 97.31 96 ALA A CA 1
ATOM 727 C C . ALA A 1 96 ? -13.547 10.123 18.940 1.00 97.31 96 ALA A C 1
ATOM 729 O O . ALA A 1 96 ? -14.738 10.356 18.702 1.00 97.31 96 ALA A O 1
ATOM 730 N N . PHE A 1 97 ? -12.636 11.070 19.115 1.00 96.50 97 PHE A N 1
ATOM 731 C CA . PHE A 1 97 ? -12.892 12.500 19.063 1.00 96.50 97 PHE A CA 1
ATOM 732 C C . PHE A 1 97 ? -12.157 13.129 17.891 1.00 96.50 97 PHE A C 1
ATOM 734 O O . PHE A 1 97 ? -11.069 12.684 17.531 1.00 96.50 97 PHE A O 1
ATOM 741 N N . GLY A 1 98 ? -12.745 14.159 17.299 1.00 94.56 98 GLY A N 1
ATOM 742 C CA . GLY A 1 98 ? -12.128 14.885 16.200 1.00 94.56 98 GLY A CA 1
ATOM 743 C C . GLY A 1 98 ? -13.158 15.589 15.335 1.00 94.56 98 GLY A C 1
ATOM 744 O O . GLY A 1 98 ? -14.138 16.139 15.840 1.00 94.56 98 GLY A O 1
ATOM 745 N N . TRP A 1 99 ? -12.936 15.577 14.029 1.00 91.56 99 TRP A N 1
ATOM 746 C CA . TRP A 1 99 ? -13.816 16.185 13.044 1.00 91.56 99 TRP A CA 1
ATOM 747 C C . TRP A 1 99 ? -13.987 15.256 11.845 1.00 91.56 99 TRP A C 1
ATOM 749 O O . TRP A 1 99 ? -13.025 14.652 11.379 1.00 91.56 99 TRP A O 1
ATOM 759 N N . ILE A 1 100 ? -15.221 15.139 11.359 1.00 86.38 100 ILE A N 1
ATOM 760 C CA . ILE A 1 100 ? -15.539 14.410 10.132 1.00 86.38 100 ILE A CA 1
ATOM 761 C C . ILE A 1 100 ? -16.012 15.427 9.102 1.00 86.38 100 ILE A C 1
ATOM 763 O O . ILE A 1 100 ? -16.931 16.202 9.376 1.00 86.38 100 ILE A O 1
ATOM 767 N N . SER A 1 101 ? -15.399 15.392 7.926 1.00 87.44 101 SER A N 1
ATOM 768 C CA . SER A 1 101 ? -15.863 16.121 6.752 1.00 87.44 101 SER A CA 1
ATOM 769 C C . SER A 1 101 ? -17.034 15.380 6.114 1.00 87.44 101 SER A C 1
ATOM 771 O O . SER A 1 101 ? -16.963 14.174 5.873 1.00 87.44 101 SER A O 1
ATOM 773 N N . GLU A 1 102 ? -18.112 16.098 5.805 1.00 81.62 102 GLU A N 1
ATOM 774 C CA . GLU A 1 102 ? -19.220 15.546 5.015 1.00 81.62 102 GLU A CA 1
ATOM 775 C C . GLU A 1 102 ? -18.906 15.516 3.508 1.00 81.62 102 GLU A C 1
ATOM 777 O O . GLU A 1 102 ? -19.568 14.794 2.762 1.00 81.62 102 GLU A O 1
ATOM 782 N N . GLU A 1 103 ? -17.915 16.294 3.058 1.00 85.00 103 GLU A N 1
ATOM 783 C CA . GLU A 1 103 ? -17.583 16.468 1.638 1.00 85.00 103 GLU A CA 1
ATOM 784 C C . GLU A 1 103 ? -16.457 15.533 1.182 1.00 85.00 103 GLU A C 1
ATOM 786 O O . GLU A 1 103 ? -16.586 14.887 0.142 1.00 85.00 103 GLU A O 1
ATOM 791 N N . ASP A 1 104 ? -15.386 15.427 1.972 1.00 84.31 104 ASP A N 1
ATOM 792 C CA . ASP A 1 104 ? -14.232 14.574 1.678 1.00 84.31 104 ASP A CA 1
ATOM 793 C C . ASP A 1 104 ? -13.779 13.818 2.934 1.00 84.31 104 ASP A C 1
ATOM 795 O O . ASP A 1 104 ? -13.189 14.417 3.834 1.00 84.31 104 ASP A O 1
ATOM 799 N N . PRO A 1 105 ? -13.987 12.492 3.010 1.00 78.56 105 PRO A N 1
ATOM 800 C CA . PRO A 1 105 ? -13.518 11.689 4.129 1.00 78.56 105 PRO A CA 1
ATOM 801 C C . PRO A 1 105 ? -12.033 11.878 4.464 1.00 78.56 105 PRO A C 1
ATOM 803 O O . PRO A 1 105 ? -11.693 11.734 5.632 1.00 78.56 105 PRO A O 1
ATOM 806 N N . LEU A 1 106 ? -11.167 12.224 3.504 1.00 82.94 106 LEU A N 1
ATOM 807 C CA . LEU A 1 106 ? -9.733 12.442 3.738 1.00 82.94 106 LEU A CA 1
ATOM 808 C C . LEU A 1 106 ? -9.416 13.741 4.485 1.00 82.94 106 LEU A C 1
ATOM 810 O O . LEU A 1 106 ? -8.357 13.824 5.106 1.00 82.94 106 LEU A O 1
ATOM 814 N N . ASP A 1 107 ? -10.342 14.700 4.489 1.00 86.00 107 ASP A N 1
ATOM 815 C CA . ASP A 1 107 ? -10.261 15.898 5.327 1.00 86.00 107 ASP A CA 1
ATOM 816 C C . ASP A 1 107 ? -10.715 15.617 6.767 1.00 86.00 107 ASP A C 1
ATOM 818 O O . ASP A 1 107 ? -10.593 16.479 7.632 1.00 86.00 107 ASP A O 1
ATOM 822 N N . SER A 1 108 ? -11.245 14.425 7.058 1.00 89.56 108 SER A N 1
ATOM 823 C CA . SER A 1 108 ? -11.599 14.027 8.424 1.00 89.56 108 SER A CA 1
ATOM 824 C C . SER A 1 108 ? -10.346 13.710 9.237 1.00 89.56 108 SER A C 1
ATOM 826 O O . SER A 1 108 ? -9.385 13.133 8.728 1.00 89.56 108 SER A O 1
ATOM 828 N N . TRP A 1 109 ? -10.370 14.007 10.533 1.00 91.44 109 TRP A N 1
ATOM 829 C CA . TRP A 1 109 ? -9.311 13.601 11.450 1.00 91.44 109 TRP A CA 1
ATOM 830 C C . TRP A 1 109 ? -9.866 13.205 12.815 1.00 91.44 109 TRP A C 1
ATOM 832 O O . TRP A 1 109 ? -10.769 13.836 13.363 1.00 91.44 109 TRP A O 1
ATOM 842 N N . VAL A 1 110 ? -9.262 12.181 13.405 1.00 95.38 110 VAL A N 1
ATOM 843 C CA . VAL A 1 110 ? -9.431 11.801 14.807 1.00 95.38 110 VAL A CA 1
ATOM 844 C C . VAL A 1 110 ? -8.258 12.391 15.589 1.00 95.38 110 VAL A C 1
ATOM 846 O O . VAL A 1 110 ? -7.107 12.060 15.314 1.00 95.38 110 VAL A O 1
ATOM 849 N N . SER A 1 111 ? -8.528 13.266 16.557 1.00 94.69 111 SER A N 1
ATOM 850 C CA . SER A 1 111 ? -7.512 13.800 17.473 1.00 94.69 111 SER A CA 1
ATOM 851 C C . SER A 1 111 ? -7.229 12.848 18.633 1.00 94.69 111 SER A C 1
ATOM 853 O O . SER A 1 111 ? -6.085 12.717 19.074 1.00 94.69 111 SER A O 1
ATOM 855 N N . ASP A 1 112 ? -8.265 12.155 19.111 1.00 96.62 112 ASP A N 1
ATOM 856 C CA . ASP A 1 112 ? -8.171 11.266 20.262 1.00 96.62 112 ASP A CA 1
ATOM 857 C C . ASP A 1 112 ? -8.949 9.978 20.033 1.00 96.62 112 ASP A C 1
ATOM 859 O O . ASP A 1 112 ? -10.133 10.005 19.716 1.00 96.62 112 ASP A O 1
ATOM 863 N N . LEU A 1 113 ? -8.291 8.843 20.251 1.00 97.25 113 LEU A N 1
ATOM 864 C CA . LEU A 1 113 ? -8.905 7.522 20.286 1.00 97.25 113 LEU A CA 1
ATOM 865 C C . LEU A 1 113 ? -8.634 6.906 21.657 1.00 97.25 113 LEU A C 1
ATOM 867 O O . LEU A 1 113 ? -7.491 6.601 22.007 1.00 97.25 113 LEU A O 1
ATOM 871 N N . VAL A 1 114 ? -9.696 6.772 22.448 1.00 96.62 114 VAL A N 1
ATOM 872 C CA . VAL A 1 114 ? -9.642 6.375 23.853 1.00 96.62 114 VAL A CA 1
ATOM 873 C C . VAL A 1 114 ? -10.436 5.097 24.077 1.00 96.62 114 VAL A C 1
ATOM 875 O O . VAL A 1 114 ? -11.581 4.968 23.644 1.00 96.62 114 VAL A O 1
ATOM 878 N N . PHE A 1 115 ? -9.833 4.187 24.836 1.00 96.75 115 PHE A N 1
ATOM 879 C CA . PHE A 1 115 ? -10.448 2.949 25.287 1.00 96.75 115 PHE A CA 1
ATOM 880 C C . PHE A 1 115 ? -10.668 2.989 26.792 1.00 96.75 115 PHE A C 1
ATOM 882 O O . PHE A 1 115 ? -9.772 3.377 27.545 1.00 96.75 115 PHE A O 1
ATOM 889 N N . LEU A 1 116 ? -11.849 2.583 27.244 1.00 96.75 116 LEU A N 1
ATOM 890 C CA . LEU A 1 116 ? -12.201 2.491 28.656 1.00 96.75 116 LEU A CA 1
ATOM 891 C C . LEU A 1 116 ? -12.785 1.114 28.968 1.00 96.75 116 LEU A C 1
ATOM 893 O O . LEU A 1 116 ? -13.359 0.460 28.101 1.00 96.75 116 LEU A O 1
ATOM 897 N N . ARG A 1 117 ? -12.730 0.728 30.241 1.00 95.50 117 ARG A N 1
ATOM 898 C CA . ARG A 1 117 ? -13.483 -0.401 30.790 1.00 95.50 117 ARG A CA 1
ATOM 899 C C . ARG A 1 117 ? -14.247 0.026 32.028 1.00 95.50 117 ARG A C 1
ATOM 901 O O . ARG A 1 117 ? -13.767 0.844 32.815 1.00 95.50 117 ARG A O 1
ATOM 908 N N . GLU A 1 118 ? -15.434 -0.542 32.194 1.00 95.69 118 GLU A N 1
ATOM 909 C CA . GLU A 1 118 ? -16.257 -0.361 33.384 1.00 95.69 118 GLU A CA 1
ATOM 910 C C . GLU A 1 118 ? -16.380 -1.678 34.148 1.00 95.69 118 GLU A C 1
ATOM 912 O O . GLU A 1 118 ? -17.031 -2.613 33.686 1.00 95.69 118 GLU A O 1
ATOM 917 N N . THR A 1 119 ? -15.799 -1.744 35.344 1.00 93.25 119 THR A N 1
ATOM 918 C CA . THR A 1 119 ? -15.903 -2.910 36.232 1.00 93.25 119 THR A CA 1
ATOM 919 C C . THR A 1 119 ? -16.413 -2.450 37.589 1.00 93.25 119 THR A C 1
ATOM 921 O O . THR A 1 119 ? -15.892 -1.496 38.161 1.00 93.25 119 THR A O 1
ATOM 924 N N . ASP A 1 120 ? -17.482 -3.079 38.084 1.00 93.44 120 ASP A N 1
ATOM 925 C CA . ASP A 1 120 ? -18.129 -2.732 39.360 1.00 93.44 120 ASP A CA 1
ATOM 926 C C . ASP A 1 120 ? -18.477 -1.232 39.505 1.00 93.44 120 ASP A C 1
ATOM 928 O O . ASP A 1 120 ? -18.418 -0.650 40.589 1.00 93.44 120 ASP A O 1
ATOM 932 N N . GLY A 1 121 ? -18.844 -0.589 38.389 1.00 92.31 121 GLY A N 1
ATOM 933 C CA . GLY A 1 121 ? -19.187 0.837 38.328 1.00 92.31 121 GLY A CA 1
ATOM 934 C C . GLY A 1 121 ? -17.988 1.791 38.358 1.00 92.31 121 GLY A C 1
ATOM 935 O O . GLY A 1 121 ? -18.187 3.004 38.422 1.00 92.31 121 GLY A O 1
ATOM 936 N N . GLN A 1 122 ? -16.757 1.276 38.310 1.00 95.38 122 GLN A N 1
ATOM 937 C CA . GLN A 1 122 ? -15.539 2.074 38.193 1.00 95.38 122 GLN A CA 1
ATOM 938 C C . GLN A 1 122 ? -15.052 2.102 36.746 1.00 95.38 122 GLN A C 1
ATOM 940 O O . GLN A 1 122 ? -14.905 1.057 36.113 1.00 95.38 122 GLN A O 1
ATOM 945 N N . LEU A 1 123 ? -14.784 3.308 36.240 1.00 96.75 123 LEU A N 1
ATOM 946 C CA . LEU A 1 123 ? -14.207 3.527 34.917 1.00 96.75 123 LEU A CA 1
ATOM 947 C C . LEU A 1 123 ? -12.685 3.552 34.997 1.00 96.75 123 LEU A C 1
ATOM 949 O O . LEU A 1 123 ? -12.112 4.247 35.834 1.00 96.75 123 LEU A O 1
ATOM 953 N N . THR A 1 124 ? -12.046 2.818 34.093 1.00 95.38 124 THR A N 1
ATOM 954 C CA . THR A 1 124 ? -10.590 2.793 33.932 1.00 95.38 124 THR A CA 1
ATOM 955 C C . THR A 1 124 ? -10.244 3.027 32.469 1.00 95.38 124 THR A C 1
ATOM 957 O O . THR A 1 124 ? -10.879 2.444 31.593 1.00 95.38 124 THR A O 1
ATOM 960 N N . LYS A 1 125 ? -9.241 3.867 32.197 1.00 94.94 125 LYS A N 1
ATOM 961 C CA . LYS A 1 125 ? -8.690 4.047 30.848 1.00 94.94 125 LYS A CA 1
ATOM 962 C C . LYS A 1 125 ? -7.736 2.898 30.516 1.00 94.94 125 LYS A C 1
ATOM 964 O O . LYS A 1 125 ? -6.894 2.547 31.340 1.00 94.94 125 LYS A O 1
ATOM 969 N N . LEU A 1 126 ? -7.869 2.331 29.321 1.00 93.31 126 LEU A N 1
ATOM 970 C CA . LEU A 1 126 ? -7.044 1.239 28.814 1.00 93.31 126 LEU A CA 1
ATOM 971 C C . LEU A 1 126 ? -5.973 1.805 27.868 1.00 93.31 126 LEU A C 1
ATOM 973 O O . LEU A 1 126 ? -6.204 1.969 26.672 1.00 93.31 126 LEU A O 1
ATOM 977 N N . GLY A 1 127 ? -4.802 2.127 28.419 1.00 89.12 127 GLY A N 1
ATOM 978 C CA . GLY A 1 127 ? -3.668 2.659 27.656 1.00 89.12 127 GLY A CA 1
ATOM 979 C C . GLY A 1 127 ? -3.749 4.157 27.330 1.00 89.12 127 GLY A C 1
ATOM 980 O O . GLY A 1 127 ? -4.508 4.916 27.941 1.00 89.12 127 GLY A O 1
ATOM 981 N N . ASP A 1 128 ? -2.912 4.580 26.383 1.00 90.81 128 ASP A N 1
ATOM 982 C CA . ASP A 1 128 ? -2.755 5.977 25.961 1.00 90.81 128 ASP A CA 1
ATOM 983 C C . ASP A 1 128 ? -3.728 6.366 24.829 1.00 90.81 128 ASP A C 1
ATOM 985 O O . ASP A 1 128 ? -4.659 5.631 24.510 1.00 90.81 128 ASP A O 1
ATOM 989 N N . ASN A 1 129 ? -3.572 7.570 24.265 1.00 92.25 129 ASN A N 1
ATOM 990 C CA . ASN A 1 129 ? -4.317 7.990 23.075 1.00 92.25 129 ASN A CA 1
ATOM 991 C C . ASN A 1 129 ? -3.757 7.274 21.830 1.00 92.25 129 ASN A C 1
ATOM 993 O O . ASN A 1 129 ? -2.598 7.476 21.473 1.00 92.25 129 ASN A O 1
ATOM 997 N N . TRP A 1 130 ? -4.594 6.484 21.154 1.00 93.19 130 TRP A N 1
ATOM 998 C CA . TRP A 1 130 ? -4.211 5.700 19.973 1.00 93.19 130 TRP A CA 1
ATOM 999 C C . TRP A 1 130 ? -4.266 6.464 18.644 1.00 93.19 130 TRP A C 1
ATOM 1001 O O . TRP A 1 130 ? -3.841 5.924 17.625 1.00 93.19 130 TRP A O 1
ATOM 1011 N N . ALA A 1 131 ? -4.736 7.713 18.643 1.00 92.19 131 ALA A N 1
ATOM 1012 C CA . ALA A 1 131 ? -4.729 8.580 17.465 1.00 92.19 131 ALA A CA 1
ATOM 1013 C C . ALA A 1 131 ? -3.378 9.291 17.236 1.00 92.19 131 ALA A C 1
ATOM 1015 O O . ALA A 1 131 ? -3.125 9.800 16.148 1.00 92.19 131 ALA A O 1
ATOM 1016 N N . ALA A 1 132 ? -2.487 9.313 18.234 1.00 80.62 132 ALA A N 1
ATOM 1017 C CA . ALA A 1 132 ? -1.190 9.989 18.161 1.00 80.62 132 ALA A CA 1
ATOM 1018 C C . ALA A 1 132 ? -0.118 9.128 17.460 1.00 80.62 132 ALA A C 1
ATOM 1020 O O . ALA A 1 132 ? 0.801 8.619 18.104 1.00 80.62 132 ALA A O 1
ATOM 1021 N N . GLN A 1 133 ? -0.241 8.950 16.143 1.00 83.31 133 GLN A N 1
ATOM 1022 C CA . GLN A 1 133 ? 0.671 8.130 15.331 1.00 83.31 133 GLN A CA 1
ATOM 1023 C C . GLN A 1 133 ? 1.293 8.916 14.164 1.00 83.31 133 GLN A C 1
ATOM 1025 O O . GLN A 1 133 ? 1.074 10.116 14.020 1.00 83.31 133 GLN A O 1
ATOM 1030 N N . ALA A 1 134 ? 2.129 8.251 13.355 1.00 84.50 134 ALA A N 1
ATOM 1031 C CA . ALA A 1 134 ? 2.825 8.875 12.223 1.00 84.50 134 ALA A CA 1
ATOM 1032 C C . ALA A 1 134 ? 1.869 9.373 11.121 1.00 84.50 134 ALA A C 1
ATOM 1034 O O . ALA A 1 134 ? 2.174 10.357 10.450 1.00 84.50 134 ALA A O 1
ATOM 1035 N N . TYR A 1 135 ? 0.718 8.714 10.965 1.00 91.69 135 TYR A N 1
ATOM 1036 C CA . TYR A 1 135 ? -0.370 9.127 10.080 1.00 91.69 135 TYR A CA 1
ATOM 1037 C C . TYR A 1 135 ? -1.611 9.485 10.896 1.00 91.69 135 TYR A C 1
ATOM 1039 O O . TYR A 1 135 ? -1.836 8.932 11.974 1.00 91.69 135 TYR A O 1
ATOM 1047 N N . GLY A 1 136 ? -2.417 10.404 10.365 1.00 93.25 136 GLY A N 1
ATOM 1048 C CA . GLY A 1 136 ? -3.715 10.740 10.935 1.00 93.25 136 GLY A CA 1
ATOM 1049 C C . GLY A 1 136 ? -4.722 9.623 10.686 1.00 93.25 136 GLY A C 1
ATOM 1050 O O . GLY A 1 136 ? -4.608 8.881 9.713 1.00 93.25 136 GLY A O 1
ATOM 1051 N N . ILE A 1 137 ? -5.725 9.508 11.552 1.00 95.44 137 ILE A N 1
ATOM 1052 C CA . ILE A 1 137 ? -6.849 8.591 11.350 1.00 95.44 137 ILE A CA 1
ATOM 1053 C C . ILE A 1 137 ? -8.011 9.404 10.784 1.00 95.44 137 ILE A C 1
ATOM 1055 O O . ILE A 1 137 ? -8.444 10.355 11.429 1.00 95.44 137 ILE A O 1
ATOM 1059 N N . TYR A 1 138 ? -8.531 9.029 9.616 1.00 94.12 138 TYR A N 1
ATOM 1060 C CA . TYR A 1 138 ? -9.686 9.701 9.007 1.00 94.12 138 TYR A CA 1
ATOM 1061 C C . TYR A 1 138 ? -11.012 8.989 9.298 1.00 94.12 138 TYR A C 1
ATOM 1063 O O . TYR A 1 138 ? -12.084 9.578 9.169 1.00 94.12 138 TYR A O 1
ATOM 1071 N N . LYS A 1 139 ? -10.960 7.712 9.698 1.00 94.56 139 LYS A N 1
ATOM 1072 C CA . LYS A 1 139 ? -12.154 6.900 9.953 1.00 94.56 139 LYS A CA 1
ATOM 1073 C C . LYS A 1 139 ? -11.879 5.794 10.966 1.00 94.56 139 LYS A C 1
ATOM 1075 O O . LYS A 1 139 ? -10.800 5.209 10.965 1.00 94.56 139 LYS A O 1
ATOM 1080 N N . VAL A 1 140 ? -12.874 5.495 11.799 1.00 96.38 140 VAL A N 1
ATOM 1081 C CA . VAL A 1 140 ? -12.838 4.428 12.809 1.00 96.38 140 VAL A CA 1
ATOM 1082 C C . VAL A 1 140 ? -14.106 3.591 12.694 1.00 96.38 140 VAL A C 1
ATOM 1084 O O . VAL A 1 140 ? -15.203 4.148 12.685 1.00 96.38 140 VAL A O 1
ATOM 1087 N N . GLU A 1 141 ? -13.973 2.267 12.617 1.00 97.00 141 GLU A N 1
ATOM 1088 C CA . GLU A 1 141 ? -15.103 1.336 12.511 1.00 97.00 141 GLU A CA 1
ATOM 1089 C C . GLU A 1 141 ? -14.840 0.022 13.254 1.00 97.00 141 GLU A C 1
ATOM 1091 O O . GLU A 1 141 ? -13.699 -0.405 13.409 1.00 97.00 141 GLU A O 1
ATOM 1096 N N . LEU A 1 142 ? -15.907 -0.658 13.687 1.00 97.94 142 LEU A N 1
ATOM 1097 C CA . LEU A 1 142 ? -15.812 -2.050 14.131 1.00 97.94 142 LEU A CA 1
ATOM 1098 C C . LEU A 1 142 ? -15.983 -2.987 12.938 1.00 97.94 142 LEU A C 1
ATOM 1100 O O . LEU A 1 142 ? -16.997 -2.926 12.242 1.00 97.94 142 LEU A O 1
ATOM 1104 N N . ILE A 1 143 ? -15.032 -3.897 12.760 1.00 97.81 143 ILE A N 1
ATOM 1105 C CA . ILE A 1 143 ? -15.013 -4.868 11.664 1.00 97.81 143 ILE A CA 1
ATOM 1106 C C . ILE A 1 143 ? -14.970 -6.304 12.187 1.00 97.81 143 ILE A C 1
ATOM 1108 O O . ILE A 1 143 ? -14.726 -6.551 13.371 1.00 97.81 143 ILE A O 1
ATOM 1112 N N . ARG A 1 144 ? -15.187 -7.269 11.293 1.00 97.19 144 ARG A N 1
ATOM 1113 C CA . ARG A 1 144 ? -14.998 -8.700 11.552 1.00 97.19 144 ARG A CA 1
ATOM 1114 C C . ARG A 1 144 ? -14.027 -9.275 10.529 1.00 97.19 144 ARG A C 1
ATOM 1116 O O . ARG A 1 144 ? -14.026 -8.839 9.384 1.00 97.19 144 ARG A O 1
ATOM 1123 N N . LEU A 1 145 ? -13.219 -10.241 10.957 1.00 97.50 145 LEU A N 1
ATOM 1124 C CA . LEU A 1 145 ? -12.258 -10.945 10.105 1.00 97.50 145 LEU A CA 1
ATOM 1125 C C . LEU A 1 145 ? -12.680 -12.407 9.943 1.00 97.50 145 LEU A C 1
ATOM 1127 O O . LEU A 1 145 ? -13.184 -13.016 10.896 1.00 97.50 145 LEU A O 1
ATOM 1131 N N . GLN A 1 146 ? -12.455 -12.978 8.759 1.00 97.62 146 GLN A N 1
ATOM 1132 C CA . GLN A 1 146 ? -12.901 -14.330 8.426 1.00 97.62 146 GLN A CA 1
ATOM 1133 C C . GLN A 1 146 ? -12.418 -15.366 9.448 1.00 97.62 146 GLN A C 1
ATOM 1135 O O . GLN A 1 146 ? -11.269 -15.361 9.900 1.00 97.62 146 GLN A O 1
ATOM 1140 N N . GLY A 1 147 ? -13.309 -16.291 9.811 1.00 93.75 147 GLY A N 1
ATOM 1141 C CA . GLY A 1 147 ? -13.005 -17.371 10.755 1.00 93.75 147 GLY A CA 1
ATOM 1142 C C . GLY A 1 147 ? -13.036 -16.968 12.235 1.00 93.75 147 GLY A C 1
ATOM 1143 O O . GLY A 1 147 ? -12.762 -17.813 13.087 1.00 93.75 147 GLY A O 1
ATOM 1144 N N . SER A 1 148 ? -13.409 -15.726 12.562 1.00 90.75 148 SER A N 1
ATOM 1145 C CA . SER A 1 148 ? -13.538 -15.242 13.939 1.00 90.75 148 SER A CA 1
ATOM 1146 C C . SER A 1 148 ? -14.860 -14.509 14.159 1.00 90.75 148 SER A C 1
ATOM 1148 O O . SER A 1 148 ? -15.230 -13.623 13.401 1.00 90.75 148 SER A O 1
ATOM 1150 N N . ASN A 1 149 ? -15.557 -14.822 15.255 1.00 88.12 149 ASN A N 1
ATOM 1151 C CA . ASN A 1 149 ? -16.715 -14.041 15.711 1.00 88.12 149 ASN A CA 1
ATOM 1152 C C . ASN A 1 149 ? -16.319 -12.830 16.568 1.00 88.12 149 ASN A C 1
ATOM 1154 O O . ASN A 1 149 ? -17.203 -12.134 17.074 1.00 88.12 149 ASN A O 1
ATOM 1158 N N . LYS A 1 150 ? -15.022 -12.573 16.751 1.00 92.50 150 LYS A N 1
ATOM 1159 C CA . LYS A 1 150 ? -14.546 -11.364 17.425 1.00 92.50 150 LYS A CA 1
ATOM 1160 C C . LYS A 1 150 ? -14.725 -10.149 16.518 1.00 92.50 150 LYS A C 1
ATOM 1162 O O . LYS A 1 150 ? -14.735 -10.280 15.292 1.00 92.50 150 LYS A O 1
ATOM 1167 N N . LYS A 1 151 ? -14.904 -8.982 17.130 1.00 95.94 151 LYS A N 1
ATOM 1168 C CA . LYS A 1 151 ? -14.824 -7.699 16.431 1.00 95.94 151 LYS A CA 1
ATOM 1169 C C . LYS A 1 151 ? -13.450 -7.090 16.669 1.00 95.94 151 LYS A C 1
ATOM 1171 O O . LYS A 1 151 ? -12.842 -7.315 17.710 1.00 95.94 151 LYS A O 1
ATOM 1176 N N . TYR A 1 152 ? -12.995 -6.324 15.695 1.00 97.06 152 TYR A N 1
ATOM 1177 C CA . TYR A 1 152 ? -11.729 -5.605 15.720 1.00 97.06 152 TYR A CA 1
ATOM 1178 C C . TYR A 1 152 ? -12.014 -4.134 15.458 1.00 97.06 152 TYR A C 1
ATOM 1180 O O . TYR A 1 152 ? -13.005 -3.816 14.793 1.00 97.06 152 TYR A O 1
ATOM 1188 N N . LEU A 1 153 ? -11.163 -3.243 15.957 1.00 97.75 153 LEU A N 1
ATOM 1189 C CA . LEU A 1 153 ? -11.243 -1.840 15.579 1.00 97.75 153 LEU A CA 1
ATOM 1190 C C . LEU A 1 153 ? -10.386 -1.619 14.336 1.00 97.75 153 LEU A C 1
ATOM 1192 O O . LEU A 1 153 ? -9.188 -1.889 14.349 1.00 97.75 153 LEU A O 1
ATOM 1196 N N . TRP A 1 154 ? -11.002 -1.137 13.271 1.00 97.88 154 TRP A N 1
ATOM 1197 C CA . TRP A 1 154 ? -10.320 -0.690 12.071 1.00 97.88 154 TRP A CA 1
ATOM 1198 C C . TRP A 1 154 ? -10.174 0.827 12.097 1.00 97.88 154 TRP A C 1
ATOM 1200 O O . TRP A 1 154 ? -11.131 1.546 12.396 1.00 97.88 154 TRP A O 1
ATOM 1210 N N . CYS A 1 155 ? -8.982 1.291 11.748 1.00 97.00 155 CYS A N 1
ATOM 1211 C CA . CYS A 1 155 ? -8.643 2.692 11.582 1.00 97.00 155 CYS A CA 1
ATOM 1212 C C . CYS A 1 155 ? -8.154 2.912 10.145 1.00 97.00 155 CYS A C 1
ATOM 1214 O O . CYS A 1 155 ? -7.157 2.319 9.723 1.00 97.00 155 CYS A O 1
ATOM 1216 N N . GLY A 1 156 ? -8.841 3.783 9.408 1.00 95.88 156 GLY A N 1
ATOM 1217 C CA . GLY A 1 156 ? -8.372 4.291 8.122 1.00 95.88 156 GLY A CA 1
ATOM 1218 C C . GLY A 1 156 ? -7.337 5.388 8.346 1.00 95.88 156 GLY A C 1
ATOM 1219 O O . GLY A 1 156 ? -7.621 6.358 9.050 1.00 95.88 156 GLY A O 1
ATOM 1220 N N . LEU A 1 157 ? -6.149 5.238 7.761 1.00 95.31 157 LEU A N 1
ATOM 1221 C CA . LEU A 1 157 ? -5.016 6.151 7.941 1.00 95.31 157 LEU A CA 1
ATOM 1222 C C . LEU A 1 157 ? -4.863 7.104 6.755 1.00 95.31 157 LEU A C 1
ATOM 1224 O O . LEU A 1 157 ? -5.113 6.706 5.626 1.00 95.31 157 LEU A O 1
ATOM 1228 N N . THR A 1 158 ? -4.400 8.330 6.986 1.00 93.19 158 THR A N 1
ATOM 1229 C CA . THR A 1 158 ? -4.129 9.328 5.940 1.00 93.19 158 THR A CA 1
ATOM 1230 C C . THR A 1 158 ? -2.961 10.242 6.315 1.00 93.19 158 THR A C 1
ATOM 1232 O O . THR A 1 158 ? -2.647 10.442 7.490 1.00 93.19 158 THR A O 1
ATOM 1235 N N . ASN A 1 159 ? -2.321 10.837 5.309 1.00 90.75 159 ASN A N 1
ATOM 1236 C CA . ASN A 1 159 ? -1.396 11.963 5.468 1.00 90.75 159 ASN A CA 1
ATOM 1237 C C . ASN A 1 159 ? -2.026 13.321 5.092 1.00 90.75 159 ASN A C 1
ATOM 1239 O O . ASN A 1 159 ? -1.297 14.302 4.956 1.00 90.75 159 ASN A O 1
ATOM 1243 N N . GLY A 1 160 ? -3.349 13.377 4.896 1.00 85.62 160 GLY A N 1
ATOM 1244 C CA . GLY A 1 160 ? -4.054 14.550 4.363 1.00 85.62 160 GLY A CA 1
ATOM 1245 C C . GLY A 1 160 ? -3.876 14.735 2.850 1.00 85.62 160 GLY A C 1
ATOM 1246 O O . GLY A 1 160 ? -4.069 15.830 2.332 1.00 85.62 160 GLY A O 1
ATOM 1247 N N . GLY A 1 161 ? -3.448 13.686 2.145 1.00 86.38 16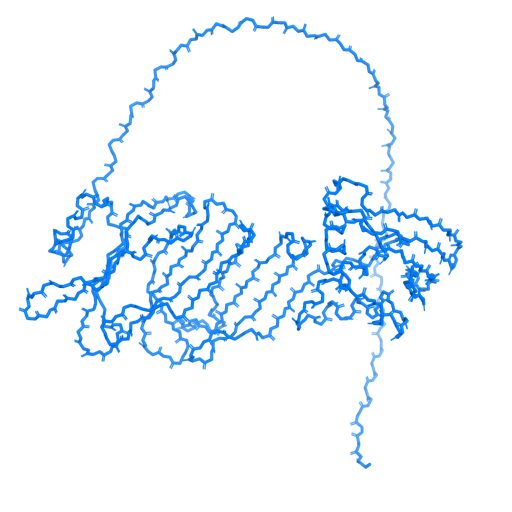1 GLY A N 1
ATOM 1248 C CA . GLY A 1 161 ? -3.238 13.674 0.702 1.00 86.38 161 GLY A CA 1
ATOM 1249 C C . GLY A 1 161 ? -3.613 12.323 0.095 1.00 86.38 161 GLY A C 1
ATOM 1250 O O . GLY A 1 161 ? -4.597 11.702 0.481 1.00 86.38 161 GLY A O 1
ATOM 1251 N N . TRP A 1 162 ? -2.814 11.849 -0.860 1.00 85.88 162 TRP A N 1
ATOM 1252 C CA . TRP A 1 162 ? -3.106 10.651 -1.661 1.00 85.88 162 TRP A CA 1
ATOM 1253 C C . TRP A 1 162 ? -2.766 9.317 -0.978 1.00 85.88 162 TRP A C 1
ATOM 1255 O O . TRP A 1 162 ? -2.626 8.305 -1.665 1.00 85.88 162 TRP A O 1
ATOM 1265 N N . LEU A 1 163 ? -2.575 9.306 0.343 1.00 92.25 163 LEU A N 1
ATOM 1266 C CA . LEU A 1 163 ? -2.327 8.090 1.112 1.00 92.25 163 LEU A CA 1
ATOM 1267 C C . LEU A 1 163 ? -3.584 7.660 1.855 1.00 92.25 163 LEU A C 1
ATOM 1269 O O . LEU A 1 163 ? -4.131 8.435 2.640 1.00 92.25 163 LEU A O 1
ATOM 1273 N N . LYS A 1 164 ? -3.956 6.390 1.699 1.00 94.12 164 LYS A N 1
ATOM 1274 C CA . LYS A 1 164 ? -4.937 5.715 2.548 1.00 94.12 164 LYS A CA 1
ATOM 1275 C C . LYS A 1 164 ? -4.369 4.412 3.087 1.00 94.12 164 LYS A C 1
ATOM 1277 O O . LYS A 1 164 ? -4.293 3.439 2.358 1.00 94.12 164 LYS A O 1
ATOM 1282 N N . GLY A 1 165 ? -4.009 4.380 4.363 1.00 95.62 165 GLY A N 1
ATOM 1283 C CA . GLY A 1 165 ? -3.531 3.167 5.029 1.00 95.62 165 GLY A CA 1
ATOM 1284 C C . GLY A 1 165 ? -4.611 2.465 5.853 1.00 95.62 165 GLY A C 1
ATOM 1285 O O . GLY A 1 165 ? -5.725 2.966 6.030 1.00 95.62 165 GLY A O 1
ATOM 1286 N N . VAL A 1 166 ? -4.238 1.324 6.423 1.00 96.62 166 VAL A N 1
ATOM 1287 C CA . VAL A 1 166 ? -5.065 0.510 7.316 1.00 96.62 166 VAL A CA 1
ATOM 1288 C C . VAL A 1 166 ? -4.287 0.186 8.585 1.00 96.62 166 VAL A C 1
ATOM 1290 O O . VAL A 1 166 ? -3.180 -0.346 8.529 1.00 96.62 166 VAL A O 1
ATOM 1293 N N . GLN A 1 167 ? -4.915 0.419 9.734 1.00 96.94 167 GLN A N 1
ATOM 1294 C CA . GLN A 1 167 ? -4.515 -0.163 11.012 1.00 96.94 167 GLN A CA 1
ATOM 1295 C C . GLN A 1 167 ? -5.682 -0.967 11.588 1.00 96.94 167 GLN A C 1
ATOM 1297 O O . GLN A 1 167 ? -6.830 -0.525 11.567 1.00 96.94 167 GLN A O 1
ATOM 1302 N N . ILE A 1 168 ? -5.389 -2.155 12.110 1.00 97.56 168 ILE A N 1
ATOM 1303 C CA . ILE A 1 168 ? -6.349 -3.001 12.816 1.00 97.56 168 ILE A CA 1
ATOM 1304 C C . ILE A 1 168 ? -5.840 -3.210 14.233 1.00 97.56 168 ILE A C 1
ATOM 1306 O O . ILE A 1 168 ? -4.719 -3.674 14.446 1.00 97.56 168 ILE A O 1
ATOM 1310 N N . ILE A 1 169 ? -6.693 -2.890 15.196 1.00 96.56 169 ILE A N 1
ATOM 1311 C CA . ILE A 1 169 ? -6.434 -3.037 16.621 1.00 96.56 169 ILE A CA 1
ATOM 1312 C C . ILE A 1 169 ? -7.294 -4.189 17.140 1.00 96.56 169 ILE A C 1
ATOM 1314 O O . ILE A 1 169 ? -8.514 -4.225 16.945 1.00 96.56 169 ILE A O 1
ATOM 1318 N N . GLU A 1 170 ? -6.648 -5.136 17.810 1.00 95.31 170 GLU A N 1
ATOM 1319 C CA . GLU A 1 170 ? -7.308 -6.186 18.578 1.00 95.31 170 GLU A CA 1
ATOM 1320 C C . GLU A 1 170 ? -7.216 -5.906 20.078 1.00 95.31 170 GLU A C 1
ATOM 1322 O O . GLU A 1 170 ? -6.347 -5.167 20.537 1.00 95.31 170 GLU A O 1
ATOM 1327 N N . PHE A 1 171 ? -8.099 -6.533 20.852 1.00 93.75 171 PHE A N 1
ATOM 1328 C CA . PHE A 1 171 ? -7.997 -6.553 22.304 1.00 93.75 171 PHE A CA 1
ATOM 1329 C C . PHE A 1 171 ? -7.568 -7.930 22.783 1.00 93.75 171 PHE A C 1
ATOM 1331 O O . PHE A 1 171 ? -8.154 -8.957 22.428 1.00 93.75 171 PHE A O 1
ATOM 1338 N N . GLN A 1 172 ? -6.538 -7.944 23.624 1.00 88.81 172 GLN A N 1
ATOM 1339 C CA . GLN A 1 172 ? -6.031 -9.161 24.230 1.00 88.81 172 GLN A CA 1
ATOM 1340 C C . GLN A 1 172 ? -5.714 -8.913 25.701 1.00 88.81 172 GLN A C 1
ATOM 1342 O O . GLN A 1 172 ? -4.829 -8.126 26.022 1.00 88.81 172 GLN A O 1
ATOM 1347 N N . ASN A 1 173 ? -6.391 -9.646 26.591 1.00 85.00 173 ASN A N 1
ATOM 1348 C CA . ASN A 1 173 ? -6.231 -9.522 28.042 1.00 85.00 173 ASN A CA 1
ATOM 1349 C C . ASN A 1 173 ? -6.415 -8.071 28.524 1.00 85.00 173 ASN A C 1
ATOM 1351 O O . ASN A 1 173 ? -5.539 -7.538 29.204 1.00 85.00 173 ASN A O 1
ATOM 1355 N N . SER A 1 174 ? -7.528 -7.433 28.148 1.00 83.94 174 SER A N 1
ATOM 1356 C CA . SER A 1 174 ? -7.853 -6.055 28.546 1.00 83.94 174 SER A CA 1
ATOM 1357 C C . SER A 1 174 ? -6.931 -4.957 28.000 1.00 83.94 174 SER A C 1
ATOM 1359 O O . SER A 1 174 ? -7.003 -3.819 28.464 1.00 83.94 174 SER A O 1
ATOM 1361 N N . GLU A 1 175 ? -6.073 -5.260 27.023 1.00 91.31 175 GLU A N 1
ATOM 1362 C CA . GLU A 1 175 ? -5.162 -4.291 26.409 1.00 91.31 175 GLU A CA 1
ATOM 1363 C C . GLU A 1 175 ? -5.392 -4.200 24.892 1.00 91.31 175 GLU A C 1
ATOM 1365 O O . GLU A 1 175 ? -5.420 -5.245 24.229 1.00 91.31 175 GLU A O 1
ATOM 1370 N N . PRO A 1 176 ? -5.510 -2.982 24.322 1.00 94.06 176 PRO A N 1
ATOM 1371 C CA . PRO A 1 176 ? -5.468 -2.796 22.876 1.00 94.06 176 PRO A CA 1
ATOM 1372 C C . PRO A 1 176 ? -4.068 -3.118 22.342 1.00 94.06 176 PRO A C 1
ATOM 1374 O O . PRO A 1 176 ? -3.056 -2.753 22.948 1.00 94.06 176 PRO A O 1
ATOM 1377 N N . ARG A 1 177 ? -4.001 -3.795 21.196 1.00 94.25 177 ARG A N 1
ATOM 1378 C CA . ARG A 1 177 ? -2.764 -4.152 20.492 1.00 94.25 177 ARG A CA 1
ATOM 1379 C C . ARG A 1 177 ? -2.943 -3.971 18.997 1.00 94.25 177 ARG A C 1
ATOM 1381 O O . ARG A 1 177 ? -3.995 -4.289 18.453 1.00 94.25 177 ARG A O 1
ATOM 1388 N N . GLU A 1 178 ? -1.900 -3.494 18.331 1.00 94.19 178 GLU A N 1
ATOM 1389 C CA . GLU A 1 178 ? -1.866 -3.486 16.874 1.00 94.19 178 GLU A CA 1
ATOM 1390 C C . GLU A 1 178 ? -1.774 -4.931 16.372 1.00 94.19 178 GLU A C 1
ATOM 1392 O O . GLU A 1 178 ? -0.788 -5.626 16.618 1.00 94.19 178 GLU A O 1
ATOM 1397 N N . LEU A 1 179 ? -2.830 -5.384 15.700 1.00 95.38 179 LEU A N 1
ATOM 1398 C CA . LEU A 1 179 ? -2.869 -6.681 15.033 1.00 95.38 179 LEU A CA 1
ATOM 1399 C C . LEU A 1 179 ? -2.210 -6.591 13.658 1.00 95.38 179 LEU A C 1
ATOM 1401 O O . LEU A 1 179 ? -1.515 -7.509 13.227 1.00 95.38 179 LEU A O 1
ATOM 1405 N N . PHE A 1 180 ? -2.475 -5.495 12.950 1.00 96.00 180 PHE A N 1
ATOM 1406 C CA . PHE A 1 180 ? -1.992 -5.286 11.598 1.00 96.00 180 PHE A CA 1
ATOM 1407 C C . PHE A 1 180 ? -1.887 -3.798 11.285 1.00 96.00 180 PHE A C 1
ATOM 1409 O O . PHE A 1 180 ? -2.746 -3.012 11.687 1.00 96.00 180 PHE A O 1
ATOM 1416 N N . TYR A 1 181 ? -0.859 -3.434 10.529 1.00 95.56 181 TYR A N 1
ATOM 1417 C CA . TYR A 1 181 ? -0.634 -2.081 10.054 1.00 95.56 181 TYR A CA 1
ATOM 1418 C C . TYR A 1 181 ? -0.013 -2.126 8.666 1.00 95.56 181 TYR A C 1
ATOM 1420 O O . TYR A 1 181 ? 0.971 -2.832 8.432 1.00 95.56 181 TYR A O 1
ATOM 1428 N N . ILE A 1 182 ? -0.571 -1.338 7.758 1.00 94.00 182 ILE A N 1
ATOM 1429 C CA . ILE A 1 182 ? 0.015 -1.068 6.456 1.00 94.00 182 ILE A CA 1
ATOM 1430 C C . ILE A 1 182 ? -0.343 0.358 6.035 1.00 94.00 182 ILE A C 1
ATOM 1432 O O . ILE A 1 182 ? -1.495 0.783 6.096 1.00 94.00 182 ILE A O 1
ATOM 1436 N N . ALA A 1 183 ? 0.678 1.113 5.657 1.00 92.62 183 ALA A N 1
ATOM 1437 C CA . ALA A 1 183 ? 0.561 2.451 5.102 1.00 92.62 183 ALA A CA 1
ATOM 1438 C C . ALA A 1 183 ? 1.730 2.657 4.136 1.00 92.62 183 ALA A C 1
ATOM 1440 O O . ALA A 1 183 ? 2.840 2.172 4.387 1.00 92.62 183 ALA A O 1
ATOM 1441 N N . SER A 1 184 ? 1.514 3.383 3.043 1.00 86.81 184 SER A N 1
ATOM 1442 C CA . SER A 1 184 ? 2.590 3.669 2.097 1.00 86.81 184 SER A CA 1
ATOM 1443 C C . SER A 1 184 ? 3.628 4.644 2.666 1.00 86.81 184 SER A C 1
ATOM 1445 O O . SER A 1 184 ? 3.354 5.826 2.863 1.00 86.81 184 SER A O 1
ATOM 1447 N N . ALA A 1 185 ? 4.867 4.188 2.861 1.00 80.25 185 ALA A N 1
ATOM 1448 C CA . ALA A 1 185 ? 5.953 5.054 3.330 1.00 80.25 185 ALA A CA 1
ATOM 1449 C C . ALA A 1 185 ? 6.263 6.216 2.364 1.00 80.25 185 ALA A C 1
ATOM 1451 O O . ALA A 1 185 ? 6.788 7.242 2.792 1.00 80.25 185 ALA A O 1
ATOM 1452 N N . THR A 1 186 ? 5.909 6.084 1.080 1.00 82.56 186 THR A N 1
ATOM 1453 C CA . THR A 1 186 ? 6.103 7.125 0.058 1.00 82.56 186 THR A CA 1
ATOM 1454 C C . THR A 1 186 ? 5.092 8.268 0.162 1.00 82.56 186 THR A C 1
ATOM 1456 O O . THR A 1 186 ? 5.245 9.289 -0.506 1.00 82.56 186 THR A O 1
ATOM 1459 N N . GLY A 1 187 ? 4.051 8.119 0.990 1.00 81.25 187 GLY A N 1
ATOM 1460 C CA . GLY A 1 187 ? 2.985 9.110 1.113 1.00 81.25 187 GLY A CA 1
ATOM 1461 C C . GLY A 1 187 ? 1.926 9.040 0.007 1.00 81.25 187 GLY A C 1
ATOM 1462 O O . GLY A 1 187 ? 1.134 9.975 -0.109 1.00 81.25 187 GLY A O 1
ATOM 1463 N N . SER A 1 188 ? 1.899 7.965 -0.790 1.00 88.94 188 SER A N 1
ATOM 1464 C CA . SER A 1 188 ? 0.909 7.743 -1.850 1.00 88.94 188 SER A CA 1
ATOM 1465 C C . SER A 1 188 ? 0.553 6.264 -1.992 1.00 88.94 188 SER A C 1
ATOM 1467 O O . SER A 1 188 ? 1.419 5.397 -1.867 1.00 88.94 188 SER A O 1
ATOM 1469 N N . GLY A 1 189 ? -0.720 5.982 -2.253 1.00 92.31 189 GLY A N 1
ATOM 1470 C CA . GLY A 1 189 ? -1.254 4.631 -2.401 1.00 92.31 189 GLY A CA 1
ATOM 1471 C C . GLY A 1 189 ? -2.490 4.416 -1.538 1.00 92.31 189 GLY A C 1
ATOM 1472 O O . GLY A 1 189 ? -2.818 5.241 -0.682 1.00 92.31 189 GLY A O 1
ATOM 1473 N N . GLU A 1 190 ? -3.175 3.307 -1.783 1.00 94.88 190 GLU A N 1
ATOM 1474 C CA . GLU A 1 190 ? -4.406 2.959 -1.080 1.00 94.88 190 GLU A CA 1
ATOM 1475 C C . GLU A 1 190 ? -4.372 1.514 -0.592 1.00 94.88 190 GLU A C 1
ATOM 1477 O O . GLU A 1 190 ? -3.945 0.602 -1.296 1.00 94.88 190 GLU A O 1
ATOM 1482 N N . GLU A 1 191 ? -4.821 1.308 0.640 1.00 95.94 191 GLU A N 1
ATOM 1483 C CA . GLU A 1 191 ? -4.953 0.011 1.270 1.00 95.94 191 GLU A CA 1
ATOM 1484 C C . GLU A 1 191 ? -6.411 -0.220 1.636 1.00 95.94 191 GLU A C 1
ATOM 1486 O O . GLU A 1 191 ? -7.014 0.529 2.405 1.00 95.94 191 GLU A O 1
ATOM 1491 N N . THR A 1 192 ? -6.977 -1.283 1.073 1.00 96.12 192 THR A N 1
ATOM 1492 C CA . THR A 1 192 ? -8.404 -1.582 1.160 1.00 96.12 192 THR A CA 1
ATOM 1493 C C . THR A 1 192 ? -8.601 -3.006 1.646 1.00 96.12 192 THR A C 1
ATOM 1495 O O . THR A 1 192 ? -8.089 -3.948 1.045 1.00 96.12 192 THR A O 1
ATOM 1498 N N . LEU A 1 193 ? -9.363 -3.182 2.727 1.00 97.62 193 LEU A N 1
ATOM 1499 C CA . LEU A 1 193 ? -9.816 -4.509 3.145 1.00 97.62 193 LEU A CA 1
ATOM 1500 C C . LEU A 1 193 ? -10.848 -5.055 2.155 1.00 97.62 193 LEU A C 1
ATOM 1502 O O . LEU A 1 193 ? -11.726 -4.318 1.706 1.00 97.62 193 LEU A O 1
ATOM 1506 N N . THR A 1 194 ? -10.775 -6.351 1.858 1.00 98.00 194 THR A N 1
ATOM 1507 C CA . THR A 1 194 ? -11.711 -7.033 0.960 1.00 98.00 194 THR A CA 1
ATOM 1508 C C . THR A 1 194 ? -12.529 -8.084 1.701 1.00 98.00 194 THR A C 1
ATOM 1510 O O . THR A 1 194 ? -12.045 -8.754 2.614 1.00 98.00 194 THR A O 1
ATOM 1513 N N . ASP A 1 195 ? -13.807 -8.150 1.341 1.00 97.25 195 ASP A N 1
ATOM 1514 C CA . ASP A 1 195 ? -14.758 -9.197 1.714 1.00 97.25 195 ASP A CA 1
ATOM 1515 C C . ASP A 1 195 ? -15.174 -9.871 0.402 1.00 97.25 195 ASP A C 1
ATOM 1517 O O . ASP A 1 195 ? -16.165 -9.501 -0.237 1.00 97.25 195 ASP A O 1
ATOM 1521 N N . ASP A 1 196 ? -14.326 -10.791 -0.064 1.00 95.88 196 ASP A N 1
ATOM 1522 C CA . ASP A 1 196 ? -14.435 -11.395 -1.395 1.00 95.88 196 ASP A CA 1
ATOM 1523 C C . ASP A 1 196 ? -15.721 -12.229 -1.533 1.00 95.88 196 ASP A C 1
ATOM 1525 O O . ASP A 1 196 ? -16.247 -12.417 -2.636 1.00 95.88 196 ASP A O 1
ATOM 1529 N N . ASN A 1 197 ? -16.233 -12.745 -0.413 1.00 95.75 197 ASN A N 1
ATOM 1530 C CA . ASN A 1 197 ? -17.390 -13.632 -0.364 1.00 95.75 197 ASN A CA 1
ATOM 1531 C C . ASN A 1 197 ? -18.705 -12.929 0.058 1.00 95.75 197 ASN A C 1
ATOM 1533 O O . ASN A 1 197 ? -19.780 -13.517 -0.100 1.00 95.75 197 ASN A O 1
ATOM 1537 N N . GLN A 1 198 ? -18.626 -11.664 0.486 1.00 96.19 198 GLN A N 1
ATOM 1538 C CA . GLN A 1 198 ? -19.736 -10.785 0.869 1.00 96.19 198 GLN A CA 1
ATOM 1539 C C . GLN A 1 198 ? -20.553 -11.278 2.076 1.00 96.19 198 GLN A C 1
ATOM 1541 O O . GLN A 1 198 ? -21.772 -11.070 2.130 1.00 96.19 198 GLN A O 1
ATOM 1546 N N . ASP A 1 199 ? -19.919 -11.943 3.044 1.00 96.19 199 ASP A N 1
ATOM 1547 C CA . ASP A 1 199 ? -20.571 -12.398 4.280 1.00 96.19 199 ASP A CA 1
ATOM 1548 C C . ASP A 1 199 ? -20.484 -11.380 5.434 1.00 96.19 199 ASP A C 1
ATOM 1550 O O . ASP A 1 199 ? -21.066 -11.601 6.505 1.00 96.19 199 ASP A O 1
ATOM 1554 N N . GLY A 1 200 ? -19.834 -10.234 5.207 1.00 95.31 200 GLY A N 1
ATOM 1555 C CA . GLY A 1 200 ? -19.605 -9.182 6.192 1.00 95.31 200 GLY A CA 1
ATOM 1556 C C . GLY A 1 200 ? -18.342 -9.382 7.033 1.00 95.31 200 GLY A C 1
ATOM 1557 O O . GLY A 1 200 ? -18.173 -8.680 8.037 1.00 95.31 200 GLY A O 1
ATOM 1558 N N . TYR A 1 201 ? -17.480 -10.332 6.666 1.00 98.06 201 TYR A N 1
ATOM 1559 C CA . TYR A 1 201 ? -16.200 -10.600 7.307 1.00 98.06 201 TYR A CA 1
ATOM 1560 C C . TYR A 1 201 ? -15.084 -10.413 6.278 1.00 98.06 201 TYR A C 1
ATOM 1562 O O . TYR A 1 201 ? -15.057 -11.052 5.234 1.00 98.06 201 TYR A O 1
ATOM 1570 N N . TYR A 1 202 ? -14.118 -9.554 6.592 1.00 98.12 202 TYR A N 1
ATOM 1571 C CA . TYR A 1 202 ? -12.994 -9.330 5.693 1.00 98.12 202 TYR A CA 1
ATOM 1572 C C . TYR A 1 202 ? -12.081 -10.562 5.652 1.00 98.12 202 TYR A C 1
ATOM 1574 O O . TYR A 1 202 ? -11.682 -11.098 6.696 1.00 98.12 202 TYR A O 1
ATOM 1582 N N . ASP A 1 203 ? -11.740 -10.999 4.444 1.00 97.81 203 ASP A N 1
ATOM 1583 C CA . ASP A 1 203 ? -10.905 -12.166 4.151 1.00 97.81 203 ASP A CA 1
ATOM 1584 C C . ASP A 1 203 ? -9.626 -11.819 3.368 1.00 97.81 203 ASP A C 1
ATOM 1586 O O . ASP A 1 203 ? -8.721 -12.658 3.257 1.00 97.81 203 ASP A O 1
ATOM 1590 N N . GLY A 1 204 ? -9.486 -10.570 2.920 1.00 97.88 204 GLY A N 1
ATOM 1591 C CA . GLY A 1 204 ? -8.308 -10.095 2.209 1.00 97.88 204 GLY A CA 1
ATOM 1592 C C . GLY A 1 204 ? -8.023 -8.606 2.382 1.00 97.88 204 GLY A C 1
ATOM 1593 O O . GLY A 1 204 ? -8.702 -7.879 3.111 1.00 97.88 204 GLY A O 1
ATOM 1594 N N . LEU A 1 205 ? -6.940 -8.176 1.744 1.00 97.88 205 LEU A N 1
ATOM 1595 C CA . LEU A 1 205 ? -6.543 -6.781 1.619 1.00 97.88 205 LEU A CA 1
ATOM 1596 C C . LEU A 1 205 ? -5.842 -6.574 0.278 1.00 97.88 205 LEU A C 1
ATOM 1598 O O . LEU A 1 205 ? -5.032 -7.403 -0.141 1.00 97.88 205 LEU A O 1
ATOM 1602 N N . ILE A 1 206 ? -6.132 -5.451 -0.366 1.00 97.62 206 ILE A N 1
ATOM 1603 C CA . ILE A 1 206 ? -5.447 -4.977 -1.567 1.00 97.62 206 ILE A CA 1
ATOM 1604 C C . ILE A 1 206 ? -4.648 -3.736 -1.189 1.00 97.62 206 ILE A C 1
ATOM 1606 O O . ILE A 1 206 ? -5.148 -2.862 -0.483 1.00 97.62 206 ILE A O 1
ATOM 1610 N N . SER A 1 207 ? -3.401 -3.681 -1.640 1.00 96.12 207 SER A N 1
ATOM 1611 C CA . SER A 1 207 ? -2.545 -2.506 -1.550 1.00 96.12 207 SER A CA 1
ATOM 1612 C C . SER A 1 207 ? -2.211 -2.029 -2.957 1.00 96.12 207 SER A C 1
ATOM 1614 O O . SER A 1 207 ? -1.470 -2.691 -3.682 1.00 96.12 207 SER A O 1
ATOM 1616 N N . ASP A 1 208 ? -2.753 -0.873 -3.312 1.00 95.56 208 ASP A N 1
ATOM 1617 C CA . ASP A 1 208 ? -2.537 -0.188 -4.577 1.00 95.56 208 ASP A CA 1
ATOM 1618 C C . ASP A 1 208 ? -1.371 0.794 -4.443 1.00 95.56 208 ASP A C 1
ATOM 1620 O O . ASP A 1 208 ? -1.284 1.583 -3.490 1.00 95.56 208 ASP A O 1
ATOM 1624 N N . ARG A 1 209 ? -0.443 0.734 -5.397 1.00 92.25 209 ARG A N 1
ATOM 1625 C CA . ARG A 1 209 ? 0.765 1.556 -5.456 1.00 92.25 209 ARG A CA 1
ATOM 1626 C C . ARG A 1 209 ? 0.967 2.099 -6.864 1.00 92.25 209 ARG A C 1
ATOM 1628 O O . ARG A 1 209 ? 0.863 1.367 -7.841 1.00 92.25 209 ARG A O 1
ATOM 1635 N N . SER A 1 210 ? 1.294 3.384 -6.938 1.00 89.69 210 SER A N 1
ATOM 1636 C CA . SER A 1 210 ? 1.781 4.065 -8.141 1.00 89.69 210 SER A CA 1
ATOM 1637 C C . SER A 1 210 ? 2.661 5.238 -7.697 1.00 89.69 210 SER A C 1
ATOM 1639 O O . SER A 1 210 ? 2.313 6.413 -7.792 1.00 89.69 210 SER A O 1
ATOM 1641 N N . SER A 1 211 ? 3.790 4.900 -7.077 1.00 89.69 211 SER A N 1
ATOM 1642 C CA . SER A 1 211 ? 4.762 5.863 -6.554 1.00 89.69 211 SER A CA 1
ATOM 1643 C C . SER A 1 211 ? 6.183 5.498 -6.971 1.00 89.69 211 SER A C 1
ATOM 1645 O O . SER A 1 211 ? 6.415 4.506 -7.662 1.00 89.69 211 SER A O 1
ATOM 1647 N N . TYR A 1 212 ? 7.146 6.332 -6.582 1.00 87.44 212 TYR A N 1
ATOM 1648 C CA . TYR A 1 212 ? 8.542 6.203 -6.995 1.00 87.44 212 TYR A CA 1
ATOM 1649 C C . TYR A 1 212 ? 9.190 4.860 -6.604 1.00 87.44 212 TYR A C 1
ATOM 1651 O O . TYR A 1 212 ? 10.096 4.404 -7.292 1.00 87.44 212 TYR A O 1
ATOM 1659 N N . ASP A 1 213 ? 8.723 4.204 -5.538 1.00 87.12 213 ASP A N 1
ATOM 1660 C CA . ASP A 1 213 ? 9.188 2.886 -5.074 1.00 87.12 213 ASP A CA 1
ATOM 1661 C C . ASP A 1 213 ? 8.754 1.728 -5.985 1.00 87.12 213 ASP A C 1
ATOM 1663 O O . ASP A 1 213 ? 9.372 0.667 -5.965 1.00 87.12 213 ASP A O 1
ATOM 1667 N N . VAL A 1 214 ? 7.718 1.939 -6.802 1.00 90.19 214 VAL A N 1
ATOM 1668 C CA . VAL A 1 214 ? 7.292 1.030 -7.877 1.00 90.19 214 VAL A CA 1
ATOM 1669 C C . VAL A 1 214 ? 7.537 1.635 -9.262 1.00 90.19 214 VAL A C 1
ATOM 1671 O O . VAL A 1 214 ? 6.916 1.224 -10.237 1.00 90.19 214 VAL A O 1
ATOM 1674 N N . LEU A 1 215 ? 8.436 2.626 -9.359 1.00 90.25 215 LEU A N 1
ATOM 1675 C CA . LEU A 1 215 ? 8.760 3.354 -10.594 1.00 90.25 215 LEU A CA 1
ATOM 1676 C C . LEU A 1 215 ? 7.507 3.837 -11.354 1.00 90.25 215 LEU A C 1
ATOM 1678 O O . LEU A 1 215 ? 7.480 3.837 -12.582 1.00 90.25 215 LEU A O 1
ATOM 1682 N N . TYR A 1 216 ? 6.466 4.231 -10.612 1.00 90.25 216 TYR A N 1
ATOM 1683 C CA . TYR A 1 216 ? 5.160 4.665 -11.124 1.00 90.25 216 TYR A CA 1
ATOM 1684 C C . TYR A 1 216 ? 4.380 3.633 -11.959 1.00 90.25 216 TYR A C 1
ATOM 1686 O O . TYR A 1 216 ? 3.374 3.988 -12.571 1.00 90.25 216 TYR A O 1
ATOM 1694 N N . TYR A 1 217 ? 4.762 2.354 -11.934 1.00 91.81 217 TYR A N 1
ATOM 1695 C CA . TYR A 1 217 ? 3.908 1.288 -12.455 1.00 91.81 217 TYR A CA 1
ATOM 1696 C C . TYR A 1 217 ? 2.686 1.106 -11.552 1.00 91.81 217 TYR A C 1
ATOM 1698 O O . TYR A 1 217 ? 2.817 1.065 -10.325 1.00 91.81 217 TYR A O 1
ATOM 1706 N N . GLU A 1 218 ? 1.505 0.947 -12.150 1.00 93.44 218 GLU A N 1
ATOM 1707 C CA . GLU A 1 218 ? 0.301 0.573 -11.407 1.00 93.44 218 GLU A CA 1
ATOM 1708 C C . GLU A 1 218 ? 0.477 -0.846 -10.864 1.00 93.44 218 GLU A C 1
ATOM 1710 O O . GLU A 1 218 ? 0.535 -1.821 -11.613 1.00 93.44 218 GLU A O 1
ATOM 1715 N N . THR A 1 219 ? 0.631 -0.951 -9.546 1.00 94.94 219 THR A N 1
ATOM 1716 C CA . THR A 1 219 ? 0.972 -2.193 -8.856 1.00 94.94 219 THR A CA 1
ATOM 1717 C C . THR A 1 219 ? -0.040 -2.465 -7.755 1.00 94.94 219 THR A C 1
ATOM 1719 O O . THR A 1 219 ? -0.207 -1.653 -6.847 1.00 94.94 219 THR A O 1
ATOM 1722 N N . GLN A 1 220 ? -0.666 -3.637 -7.797 1.00 96.31 220 GLN A N 1
ATOM 1723 C CA . GLN A 1 220 ? -1.592 -4.123 -6.780 1.00 96.31 220 GLN A CA 1
ATOM 1724 C C . GLN A 1 220 ? -0.984 -5.324 -6.061 1.00 96.31 220 GLN A C 1
ATOM 1726 O O . GLN A 1 220 ? -0.696 -6.353 -6.673 1.00 96.31 220 GLN A O 1
ATOM 1731 N N . ARG A 1 221 ? -0.813 -5.218 -4.744 1.00 95.94 221 ARG A N 1
ATOM 1732 C CA . ARG A 1 221 ? -0.386 -6.320 -3.876 1.00 95.94 221 ARG A CA 1
ATOM 1733 C C . ARG A 1 221 ? -1.595 -6.902 -3.168 1.00 95.94 221 ARG A C 1
ATOM 1735 O O . ARG A 1 221 ? -2.328 -6.183 -2.492 1.00 95.94 221 ARG A O 1
ATOM 1742 N N . TYR A 1 222 ? -1.767 -8.211 -3.275 1.00 97.06 222 TYR A N 1
ATOM 1743 C CA . TYR A 1 222 ? -2.872 -8.927 -2.654 1.00 97.06 222 TYR A CA 1
ATOM 1744 C C . TYR A 1 222 ? -2.396 -9.640 -1.397 1.00 97.06 222 TYR A C 1
ATOM 1746 O O . TYR A 1 222 ? -1.374 -10.332 -1.397 1.00 97.06 222 TYR A O 1
ATOM 1754 N N . TYR A 1 223 ? -3.178 -9.513 -0.335 1.00 97.56 223 TYR A N 1
ATOM 1755 C CA . TYR A 1 223 ? -2.965 -10.172 0.941 1.00 97.56 223 TYR A CA 1
ATOM 1756 C C . TYR A 1 223 ? -4.211 -10.972 1.308 1.00 97.56 223 TYR A C 1
ATOM 1758 O O . TYR A 1 223 ? -5.336 -10.534 1.076 1.00 97.56 223 TYR A O 1
ATOM 1766 N N . ARG A 1 224 ? -4.019 -12.142 1.915 1.00 97.75 224 ARG A N 1
ATOM 1767 C CA . ARG A 1 224 ? -5.104 -13.002 2.395 1.00 97.75 224 ARG A CA 1
ATOM 1768 C C . ARG A 1 224 ? -5.038 -13.157 3.902 1.00 97.75 224 ARG A C 1
ATOM 1770 O O . ARG A 1 224 ? -3.977 -13.447 4.456 1.00 97.75 224 ARG A O 1
ATOM 1777 N N . TRP A 1 225 ? -6.183 -13.034 4.559 1.00 97.50 225 TRP A N 1
ATOM 1778 C CA . TRP A 1 225 ? -6.308 -13.324 5.977 1.00 97.50 225 TRP A CA 1
ATOM 1779 C C . TRP A 1 225 ? -6.221 -14.834 6.237 1.00 97.50 225 TRP A C 1
ATOM 1781 O O . TRP A 1 225 ? -6.937 -15.640 5.645 1.00 97.50 225 TRP A O 1
ATOM 1791 N N . THR A 1 226 ? -5.343 -15.234 7.154 1.00 96.25 226 THR A N 1
ATOM 1792 C CA . THR A 1 226 ? -5.103 -16.650 7.498 1.00 96.25 226 THR 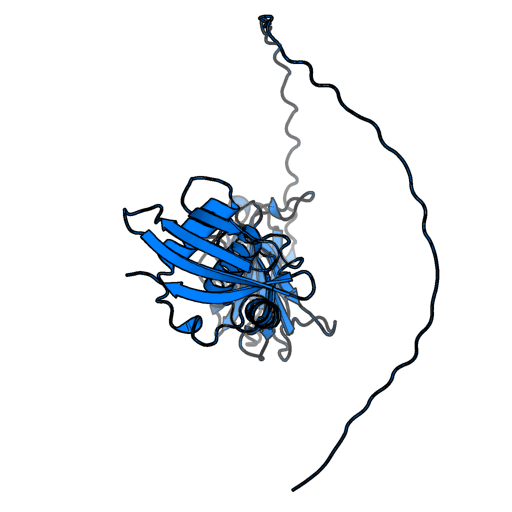A CA 1
ATOM 1793 C C . THR A 1 226 ? -5.837 -17.118 8.756 1.00 96.25 226 THR A C 1
ATOM 1795 O O . THR A 1 226 ? -5.635 -18.244 9.212 1.00 96.25 226 THR A O 1
ATOM 1798 N N . GLY A 1 227 ? -6.668 -16.261 9.355 1.00 94.00 227 GLY A N 1
ATOM 1799 C CA . GLY A 1 227 ? -7.212 -16.464 10.703 1.00 94.00 227 GLY A CA 1
ATOM 1800 C C . GLY A 1 227 ? -6.343 -15.862 11.812 1.00 94.00 227 GLY A C 1
ATOM 1801 O O . GLY A 1 227 ? -6.770 -15.835 12.964 1.00 94.00 227 GLY A O 1
ATOM 1802 N N . LYS A 1 228 ? -5.137 -15.388 11.476 1.00 92.44 228 LYS A N 1
ATOM 1803 C CA . LYS A 1 228 ? -4.183 -14.801 12.427 1.00 92.44 228 LYS A CA 1
ATOM 1804 C C . LYS A 1 228 ? -3.501 -13.543 11.893 1.00 92.44 228 LYS A C 1
ATOM 1806 O O . LYS A 1 228 ? -3.310 -12.600 12.648 1.00 92.44 228 LYS A O 1
ATOM 1811 N N . GLU A 1 229 ? -3.107 -13.550 10.627 1.00 95.25 229 GLU A N 1
ATOM 1812 C CA . GLU A 1 229 ? -2.416 -12.429 9.988 1.00 95.25 229 GLU A CA 1
ATOM 1813 C C . GLU A 1 229 ? -2.780 -12.334 8.503 1.00 95.25 229 GLU A C 1
ATOM 1815 O O . GLU A 1 229 ? -3.228 -13.321 7.900 1.00 95.25 229 GLU A O 1
ATOM 1820 N N . PHE A 1 230 ? -2.578 -11.151 7.921 1.00 96.81 230 PHE A N 1
ATOM 1821 C CA . PHE A 1 230 ? -2.635 -10.938 6.478 1.00 96.81 230 PHE A CA 1
ATOM 1822 C C . PHE A 1 230 ? -1.312 -11.372 5.851 1.00 96.81 230 PHE A C 1
ATOM 1824 O O . PHE A 1 230 ? -0.258 -10.820 6.159 1.00 96.81 230 PHE A O 1
ATOM 1831 N N . VAL A 1 231 ? -1.369 -12.362 4.964 1.00 95.69 231 VAL A N 1
ATOM 1832 C CA . VAL A 1 231 ? -0.198 -12.900 4.267 1.00 95.69 231 VAL A CA 1
ATOM 1833 C C . VAL A 1 231 ? -0.239 -12.477 2.811 1.00 95.69 231 VAL A C 1
ATOM 1835 O O . VAL A 1 231 ? -1.248 -12.667 2.134 1.00 95.69 231 VAL A O 1
ATOM 1838 N N . TYR A 1 232 ? 0.870 -11.924 2.337 1.00 95.00 232 TYR A N 1
ATOM 1839 C CA . TYR A 1 232 ? 1.069 -11.551 0.943 1.00 95.00 232 TYR A CA 1
ATOM 1840 C C . TYR A 1 232 ? 0.985 -12.785 0.027 1.00 95.00 232 TYR A C 1
ATOM 1842 O O . TYR A 1 232 ? 1.614 -13.806 0.308 1.00 95.00 232 TYR A O 1
ATOM 1850 N N . VAL A 1 233 ? 0.174 -12.717 -1.034 1.00 96.44 233 VAL A N 1
ATOM 1851 C CA . VAL A 1 233 ? -0.129 -13.867 -1.909 1.00 96.44 233 VAL A CA 1
ATOM 1852 C C . VAL A 1 233 ? 0.260 -13.662 -3.370 1.00 96.44 233 VAL A C 1
ATOM 1854 O O . VAL A 1 233 ? 0.652 -14.633 -4.014 1.00 96.44 233 VAL A O 1
ATOM 1857 N N . SER A 1 234 ? 0.143 -12.448 -3.903 1.00 96.38 234 SER A N 1
ATOM 1858 C CA . SER A 1 234 ? 0.474 -12.152 -5.302 1.00 96.38 234 SER A CA 1
ATOM 1859 C C . SER A 1 234 ? 0.613 -10.654 -5.540 1.00 96.38 234 SER A C 1
ATOM 1861 O O . SER A 1 234 ? 0.011 -9.859 -4.816 1.00 96.38 234 SER A O 1
ATOM 1863 N N . THR A 1 235 ? 1.328 -10.281 -6.600 1.00 96.62 235 THR A N 1
ATOM 1864 C CA . THR A 1 235 ? 1.271 -8.939 -7.187 1.00 96.62 235 THR A CA 1
ATOM 1865 C C . THR A 1 235 ? 0.683 -9.009 -8.584 1.00 96.62 235 THR A C 1
ATOM 1867 O O . THR A 1 235 ? 0.959 -9.942 -9.332 1.00 96.62 235 THR A O 1
ATOM 1870 N N . HIS A 1 236 ? -0.097 -7.994 -8.928 1.00 96.25 236 HIS A N 1
ATOM 1871 C CA . HIS A 1 236 ? -0.391 -7.637 -10.302 1.00 96.25 236 HIS A CA 1
ATOM 1872 C C . HIS A 1 236 ? 0.274 -6.297 -10.614 1.00 96.25 236 HIS A C 1
ATOM 1874 O O . HIS A 1 236 ? 0.131 -5.352 -9.840 1.00 96.25 236 HIS A O 1
ATOM 1880 N N . THR A 1 237 ? 0.982 -6.210 -11.735 1.00 95.69 237 THR A N 1
ATOM 1881 C CA . THR A 1 237 ? 1.571 -4.955 -12.212 1.00 95.69 237 THR A CA 1
ATOM 1882 C C . THR A 1 237 ? 1.171 -4.732 -13.663 1.00 95.69 237 THR A C 1
ATOM 1884 O O . THR A 1 237 ? 1.400 -5.602 -14.508 1.00 95.69 237 THR A O 1
ATOM 1887 N N . ASP A 1 238 ? 0.605 -3.563 -13.967 1.00 95.56 238 ASP A N 1
ATOM 1888 C CA . ASP A 1 238 ? 0.353 -3.165 -15.351 1.00 95.56 238 ASP A CA 1
ATOM 1889 C C . ASP A 1 238 ? 1.662 -2.701 -15.999 1.00 95.56 238 ASP A C 1
ATOM 1891 O O . ASP A 1 238 ? 2.140 -1.591 -15.777 1.00 95.56 238 ASP A O 1
ATOM 1895 N N . VAL A 1 239 ? 2.258 -3.580 -16.806 1.00 94.00 239 VAL A N 1
ATOM 1896 C CA . VAL A 1 239 ? 3.495 -3.310 -17.557 1.00 94.00 239 VAL A CA 1
ATOM 1897 C C . VAL A 1 239 ? 3.257 -2.560 -18.879 1.00 94.00 239 VAL A C 1
ATOM 1899 O O . VAL A 1 239 ? 4.212 -2.301 -19.616 1.00 94.00 239 VAL A O 1
ATOM 1902 N N . GLY A 1 240 ? 2.004 -2.229 -19.205 1.00 94.25 240 GLY A N 1
ATOM 1903 C CA . GLY A 1 240 ? 1.615 -1.480 -20.397 1.00 94.25 240 GLY A CA 1
ATOM 1904 C C . GLY A 1 240 ? 1.858 -2.210 -21.723 1.00 94.25 240 GLY A C 1
ATOM 1905 O O . GLY A 1 240 ? 2.072 -3.426 -21.793 1.00 94.25 240 GLY A O 1
ATOM 1906 N N . GLU A 1 241 ? 1.827 -1.455 -22.822 1.00 96.06 241 GLU A N 1
ATOM 1907 C CA . GLU A 1 241 ? 2.107 -1.977 -24.165 1.00 96.06 241 GLU A CA 1
ATOM 1908 C C . GLU A 1 241 ? 3.578 -2.392 -24.336 1.00 96.06 241 GLU A C 1
ATOM 1910 O O . GLU A 1 241 ? 4.452 -2.062 -23.530 1.00 96.06 241 GLU A O 1
ATOM 1915 N N . TYR A 1 242 ? 3.858 -3.173 -25.382 1.00 97.25 242 TYR A N 1
ATOM 1916 C CA . TYR A 1 242 ? 5.234 -3.512 -25.739 1.00 97.25 242 TYR A CA 1
ATOM 1917 C C . TYR A 1 242 ? 5.949 -2.273 -26.316 1.00 97.25 242 TYR A C 1
ATOM 1919 O O . TYR A 1 242 ? 5.346 -1.574 -27.132 1.00 97.25 242 TYR A O 1
ATOM 1927 N N . PRO A 1 243 ? 7.208 -1.997 -25.934 1.00 97.19 243 PRO A N 1
ATOM 1928 C CA . PRO A 1 243 ? 7.940 -0.806 -26.362 1.00 97.19 243 PRO A CA 1
ATOM 1929 C C . PRO A 1 243 ? 8.145 -0.747 -27.882 1.00 97.19 243 PRO A C 1
ATOM 1931 O O . PRO A 1 243 ? 8.395 -1.762 -28.534 1.00 97.19 243 PRO A O 1
ATOM 1934 N N . GLY A 1 244 ? 8.059 0.457 -28.456 1.00 96.19 244 GLY A N 1
ATOM 1935 C CA . GLY A 1 244 ? 8.103 0.671 -29.907 1.00 96.19 244 GLY A CA 1
ATOM 1936 C C . GLY A 1 244 ? 9.501 0.939 -30.468 1.00 96.19 244 GLY A C 1
ATOM 1937 O O . GLY A 1 244 ? 9.702 0.876 -31.681 1.00 96.19 244 GLY A O 1
ATOM 1938 N N . SER A 1 245 ? 10.477 1.238 -29.608 1.00 96.88 245 SER A N 1
ATOM 1939 C CA . SER A 1 245 ? 11.842 1.606 -30.000 1.00 96.88 245 SER A CA 1
ATOM 1940 C C . SER A 1 245 ? 12.915 0.860 -29.206 1.00 96.88 245 SER A C 1
ATOM 1942 O O . SER A 1 245 ? 12.662 0.335 -28.119 1.00 96.88 245 SER A O 1
ATOM 1944 N N . VAL A 1 246 ? 14.151 0.866 -29.720 1.00 97.44 246 VAL A N 1
ATOM 1945 C CA . VAL A 1 246 ? 15.332 0.322 -29.025 1.00 97.44 246 VAL A CA 1
ATOM 1946 C C . VAL A 1 246 ? 15.489 0.948 -27.637 1.00 97.44 246 VAL A C 1
ATOM 1948 O O . VAL A 1 246 ? 15.669 0.237 -26.651 1.00 97.44 246 VAL A O 1
ATOM 1951 N N . LYS A 1 247 ? 15.375 2.281 -27.548 1.00 95.81 247 LYS A N 1
ATOM 1952 C CA . LYS A 1 247 ? 15.514 3.018 -26.284 1.00 95.81 247 LYS A CA 1
ATOM 1953 C C . LYS A 1 247 ? 14.456 2.589 -25.265 1.00 95.81 247 LYS A C 1
ATOM 1955 O O . LYS A 1 247 ? 14.803 2.274 -24.133 1.00 95.81 247 LYS A O 1
ATOM 1960 N N . GLU A 1 248 ? 13.184 2.561 -25.660 1.00 95.38 248 GLU A N 1
ATOM 1961 C CA . GLU A 1 248 ? 12.080 2.163 -24.774 1.00 95.38 248 GLU A CA 1
ATOM 1962 C C . GLU A 1 248 ? 12.190 0.696 -24.342 1.00 95.38 248 GLU A C 1
ATOM 1964 O O . GLU A 1 248 ? 11.896 0.378 -23.194 1.00 95.38 248 GLU A O 1
ATOM 1969 N N . THR A 1 249 ? 12.669 -0.185 -25.227 1.00 97.25 249 THR A N 1
ATOM 1970 C CA . THR A 1 249 ? 12.900 -1.609 -24.923 1.00 97.25 249 THR A CA 1
ATOM 1971 C C . THR A 1 249 ? 13.918 -1.772 -23.806 1.00 97.25 249 THR A C 1
ATOM 1973 O O . THR A 1 249 ? 13.666 -2.474 -22.828 1.00 97.25 249 THR A O 1
ATOM 1976 N N . ILE A 1 250 ? 15.043 -1.066 -23.913 1.00 95.69 250 ILE A N 1
ATOM 1977 C CA . ILE A 1 250 ? 16.086 -1.079 -22.889 1.00 95.69 250 ILE A CA 1
ATOM 1978 C C . ILE A 1 250 ? 15.579 -0.466 -21.577 1.00 95.69 250 ILE A C 1
ATOM 1980 O O . ILE A 1 250 ? 15.809 -1.037 -20.513 1.00 95.69 250 ILE A O 1
ATOM 1984 N N . LEU A 1 251 ? 14.886 0.677 -21.634 1.00 93.75 251 LEU A N 1
ATOM 1985 C CA . LEU A 1 251 ? 14.365 1.342 -20.435 1.00 93.75 251 LEU A CA 1
ATOM 1986 C C . LEU A 1 251 ? 13.356 0.470 -19.689 1.00 93.75 251 LEU A C 1
ATOM 1988 O O . LEU A 1 251 ? 13.465 0.330 -18.473 1.00 93.75 251 LEU A O 1
ATOM 1992 N N . GLN A 1 252 ? 12.408 -0.145 -20.402 1.00 94.44 252 GLN A N 1
ATOM 1993 C CA . GLN A 1 252 ? 11.437 -1.035 -19.776 1.00 94.44 252 GLN A CA 1
ATOM 1994 C C . GLN A 1 252 ? 12.128 -2.263 -19.178 1.00 94.44 252 GLN A C 1
ATOM 1996 O O . GLN A 1 252 ? 11.824 -2.638 -18.050 1.00 94.44 252 GLN A O 1
ATOM 2001 N N . TYR A 1 253 ? 13.098 -2.851 -19.881 1.00 94.19 253 TYR A N 1
ATOM 2002 C CA . TYR A 1 253 ? 13.872 -3.968 -19.349 1.00 94.19 253 TYR A CA 1
ATOM 2003 C C . TYR A 1 253 ? 14.587 -3.600 -18.042 1.00 94.19 253 TYR A C 1
ATOM 2005 O O . TYR A 1 253 ? 14.423 -4.294 -17.041 1.00 94.19 253 TYR A O 1
ATOM 2013 N N . LEU A 1 254 ? 15.323 -2.485 -18.018 1.00 91.94 254 LEU A N 1
ATOM 2014 C CA . LEU A 1 254 ? 16.022 -2.017 -16.818 1.00 91.94 254 LEU A CA 1
ATOM 2015 C C . LEU A 1 254 ? 15.050 -1.724 -15.664 1.00 91.94 254 LEU A C 1
ATOM 2017 O O . LEU A 1 254 ? 15.297 -2.157 -14.540 1.00 91.94 254 LEU A O 1
ATOM 2021 N N . ALA A 1 255 ? 13.924 -1.056 -15.938 1.00 91.69 255 ALA A N 1
ATOM 2022 C CA . ALA A 1 255 ? 12.897 -0.765 -14.937 1.00 91.69 255 ALA A CA 1
ATOM 2023 C C . ALA A 1 255 ? 12.314 -2.041 -14.316 1.00 91.69 255 ALA A C 1
ATOM 2025 O O . ALA A 1 255 ? 12.272 -2.173 -13.095 1.00 91.69 255 ALA A O 1
ATOM 2026 N N . LEU A 1 256 ? 11.921 -3.012 -15.142 1.00 91.94 256 LEU A N 1
ATOM 2027 C CA . LEU A 1 256 ? 11.341 -4.266 -14.665 1.00 91.94 256 LEU A CA 1
ATOM 2028 C C . LEU A 1 256 ? 12.364 -5.143 -13.930 1.00 91.94 256 LEU A C 1
ATOM 2030 O O . LEU A 1 256 ? 12.013 -5.790 -12.943 1.00 91.94 256 LEU A O 1
ATOM 2034 N N . ARG A 1 257 ? 13.636 -5.124 -14.352 1.00 88.94 257 ARG A N 1
ATOM 2035 C CA . ARG A 1 257 ? 14.731 -5.822 -13.659 1.00 88.94 257 ARG A CA 1
ATOM 2036 C C . ARG A 1 257 ? 15.022 -5.235 -12.279 1.00 88.94 257 ARG A C 1
ATOM 2038 O O . ARG A 1 257 ? 15.332 -6.002 -11.373 1.00 88.94 257 ARG A O 1
ATOM 2045 N N . VAL A 1 258 ? 14.929 -3.913 -12.118 1.00 87.31 258 VAL A N 1
ATOM 2046 C CA . VAL A 1 258 ? 15.039 -3.255 -10.803 1.00 87.31 258 VAL A CA 1
ATOM 2047 C C . VAL A 1 258 ? 13.864 -3.604 -9.915 1.00 87.31 258 VAL A C 1
ATOM 2049 O O . VAL A 1 258 ? 14.062 -3.946 -8.753 1.00 87.31 258 VAL A O 1
ATOM 2052 N N . LEU A 1 259 ? 12.651 -3.495 -10.459 1.00 85.31 259 LEU A N 1
ATOM 2053 C CA . LEU A 1 259 ? 11.436 -3.709 -9.690 1.00 85.31 259 LEU A CA 1
ATOM 2054 C C . LEU A 1 259 ? 11.359 -5.132 -9.151 1.00 85.31 259 LEU A C 1
ATOM 2056 O O . LEU A 1 259 ? 11.035 -5.285 -7.976 1.00 85.31 259 LEU A O 1
ATOM 2060 N N . ASN A 1 260 ? 11.646 -6.129 -10.004 1.00 73.00 260 ASN A N 1
ATOM 2061 C CA . ASN A 1 260 ? 11.636 -7.567 -9.706 1.00 73.00 260 ASN A CA 1
ATOM 2062 C C . ASN A 1 260 ? 10.647 -7.939 -8.584 1.00 73.00 260 ASN A C 1
ATOM 2064 O O . ASN A 1 260 ? 11.022 -8.493 -7.546 1.00 73.00 260 ASN A O 1
ATOM 2068 N N . ILE A 1 261 ? 9.390 -7.512 -8.751 1.00 76.25 261 ILE A N 1
ATOM 2069 C CA . ILE A 1 261 ? 8.409 -7.563 -7.672 1.00 76.25 261 ILE A CA 1
ATOM 2070 C C . ILE A 1 261 ? 8.013 -9.020 -7.478 1.00 76.25 261 ILE A C 1
ATOM 2072 O O . ILE A 1 261 ? 7.514 -9.669 -8.398 1.00 76.25 261 ILE A O 1
ATOM 2076 N N . GLU A 1 262 ? 8.228 -9.528 -6.263 1.00 80.25 262 GLU A N 1
ATOM 2077 C CA . GLU A 1 262 ? 7.912 -10.911 -5.920 1.00 80.25 262 GLU A CA 1
ATOM 2078 C C . GLU A 1 262 ? 6.476 -11.268 -6.320 1.00 80.25 262 GLU A C 1
ATOM 2080 O O . GLU A 1 262 ? 5.540 -10.528 -6.022 1.00 80.25 262 GLU A O 1
ATOM 2085 N N . TYR A 1 263 ? 6.288 -12.439 -6.930 1.00 84.44 263 TYR A N 1
ATOM 2086 C CA . TYR A 1 263 ? 4.979 -12.968 -7.330 1.00 84.44 263 TYR A CA 1
ATOM 2087 C C . TYR A 1 263 ? 4.203 -12.111 -8.351 1.00 84.44 263 TYR A C 1
ATOM 2089 O O . TYR A 1 263 ? 2.970 -12.145 -8.325 1.00 84.44 263 TYR A O 1
ATOM 2097 N N . SER A 1 264 ? 4.885 -11.387 -9.250 1.00 93.19 264 SER A N 1
ATOM 2098 C CA . SER A 1 264 ? 4.264 -10.778 -10.438 1.00 93.19 264 SER A CA 1
ATOM 2099 C C . SER A 1 264 ? 4.583 -11.571 -11.718 1.00 93.19 264 SER A C 1
ATOM 2101 O O . SER A 1 264 ? 5.636 -11.370 -12.330 1.00 93.19 264 SER A O 1
ATOM 2103 N N . PRO A 1 265 ? 3.679 -12.462 -12.173 1.00 93.56 265 PRO A N 1
ATOM 2104 C CA . PRO A 1 265 ? 3.883 -13.209 -13.415 1.00 93.56 265 PRO A CA 1
ATOM 2105 C C . PRO A 1 265 ? 3.915 -12.312 -14.664 1.00 93.56 265 PRO A C 1
ATOM 2107 O O . PRO A 1 265 ? 4.457 -12.720 -15.689 1.00 93.56 265 PRO A O 1
ATOM 2110 N N . GLU A 1 266 ? 3.337 -11.111 -14.609 1.00 95.25 266 GLU A N 1
ATOM 2111 C CA . GLU A 1 266 ? 3.350 -10.139 -15.705 1.00 95.25 266 GLU A CA 1
ATOM 2112 C C . GLU A 1 266 ? 4.752 -9.577 -15.943 1.00 95.25 266 GLU A C 1
ATOM 2114 O O . GLU A 1 266 ? 5.191 -9.491 -17.092 1.00 95.25 266 GLU A O 1
ATOM 2119 N N . ILE A 1 267 ? 5.463 -9.240 -14.862 1.00 94.00 267 ILE A N 1
ATOM 2120 C CA . ILE A 1 267 ? 6.853 -8.782 -14.924 1.00 94.00 267 ILE A CA 1
ATOM 2121 C C . ILE A 1 267 ? 7.744 -9.905 -15.450 1.00 94.00 267 ILE A C 1
ATOM 2123 O O . ILE A 1 267 ? 8.492 -9.678 -16.400 1.00 94.00 267 ILE A O 1
ATOM 2127 N N . ASP A 1 268 ? 7.613 -11.119 -14.908 1.00 93.00 268 ASP A N 1
ATOM 2128 C CA . ASP A 1 268 ? 8.391 -12.284 -15.350 1.00 93.00 268 ASP A CA 1
ATOM 2129 C C . ASP A 1 268 ? 8.192 -12.559 -16.848 1.00 93.00 268 ASP A C 1
ATOM 2131 O O . ASP A 1 268 ? 9.153 -12.736 -17.602 1.00 93.00 268 ASP A O 1
ATOM 2135 N N . ALA A 1 269 ? 6.935 -12.558 -17.302 1.00 95.06 269 ALA A N 1
ATOM 2136 C CA . ALA A 1 269 ? 6.602 -12.761 -18.705 1.00 95.06 269 ALA A CA 1
ATOM 2137 C C . ALA A 1 269 ? 7.169 -11.642 -19.588 1.00 95.06 269 ALA A C 1
ATOM 2139 O O . ALA A 1 269 ? 7.760 -11.927 -20.630 1.00 95.06 269 ALA A O 1
ATOM 2140 N N . ARG A 1 270 ? 7.035 -10.374 -19.174 1.00 96.00 270 ARG A N 1
ATOM 2141 C CA . ARG A 1 270 ? 7.547 -9.242 -19.952 1.00 96.00 270 ARG A CA 1
ATOM 2142 C C . ARG A 1 270 ? 9.072 -9.233 -20.013 1.00 96.00 270 ARG A C 1
ATOM 2144 O O . ARG A 1 270 ? 9.612 -8.970 -21.081 1.00 96.00 270 ARG A O 1
ATOM 2151 N N . LEU A 1 271 ? 9.769 -9.557 -18.927 1.00 94.56 271 LEU A N 1
ATOM 2152 C CA . LEU A 1 271 ? 11.229 -9.679 -18.921 1.00 94.56 271 LEU A CA 1
ATOM 2153 C C . LEU A 1 271 ? 11.711 -10.763 -19.891 1.00 94.56 271 LEU A C 1
ATOM 2155 O O . LEU A 1 271 ? 12.636 -10.510 -20.661 1.00 94.56 271 LEU A O 1
ATOM 2159 N N . ALA A 1 272 ? 11.041 -11.919 -19.914 1.00 93.69 272 ALA A N 1
ATOM 2160 C CA . ALA A 1 272 ? 11.345 -13.000 -20.851 1.00 93.69 272 ALA A CA 1
ATOM 2161 C C . ALA A 1 272 ? 11.033 -12.643 -22.319 1.00 93.69 272 ALA A C 1
ATOM 2163 O O . ALA A 1 272 ? 11.673 -13.169 -23.228 1.00 93.69 272 ALA A O 1
ATOM 2164 N N . GLU A 1 273 ? 10.056 -11.764 -22.571 1.00 95.75 273 GLU A N 1
ATOM 2165 C CA . GLU A 1 273 ? 9.812 -11.217 -23.912 1.00 95.75 273 GLU A CA 1
ATOM 2166 C C . GLU A 1 273 ? 10.867 -10.181 -24.327 1.00 95.75 273 GLU A C 1
ATOM 2168 O O . GLU A 1 273 ? 11.251 -10.140 -25.494 1.00 95.75 273 GLU A O 1
ATOM 2173 N N . LEU A 1 274 ? 11.317 -9.337 -23.392 1.00 96.69 274 LEU A N 1
ATOM 2174 C CA . LEU A 1 274 ? 12.268 -8.255 -23.657 1.00 96.69 274 LEU A CA 1
ATOM 2175 C C . LEU A 1 274 ? 13.703 -8.753 -23.840 1.00 96.69 274 LEU A C 1
ATOM 2177 O O . LEU A 1 274 ? 14.462 -8.109 -24.563 1.00 96.69 274 LEU A O 1
ATOM 2181 N N . CYS A 1 275 ? 14.090 -9.851 -23.184 1.00 95.50 275 CYS A N 1
ATOM 2182 C CA . CYS A 1 275 ? 15.465 -10.343 -23.165 1.00 95.50 275 CYS A CA 1
ATOM 2183 C C . CYS A 1 275 ? 15.531 -11.867 -23.294 1.00 95.50 275 CYS A C 1
ATOM 2185 O O . CYS A 1 275 ? 14.987 -12.601 -22.470 1.00 95.50 275 CYS A O 1
ATOM 2187 N N . THR A 1 276 ? 16.242 -12.345 -24.316 1.00 94.19 276 THR A N 1
ATOM 2188 C CA . THR A 1 276 ? 16.487 -13.778 -24.544 1.00 94.19 276 THR A CA 1
ATOM 2189 C C . THR A 1 276 ? 17.843 -14.248 -24.024 1.00 94.19 276 THR A C 1
ATOM 2191 O O . THR A 1 276 ? 18.124 -15.448 -24.057 1.00 94.19 276 THR A O 1
ATOM 2194 N N . ASP A 1 277 ? 18.685 -13.327 -23.556 1.00 90.81 277 ASP A N 1
ATOM 2195 C CA . ASP A 1 277 ? 19.994 -13.638 -22.993 1.00 90.81 277 ASP A CA 1
ATOM 2196 C C . ASP A 1 277 ? 19.849 -14.269 -21.600 1.00 90.81 277 ASP A C 1
ATOM 2198 O O . ASP A 1 277 ? 19.491 -13.612 -20.623 1.00 90.81 277 ASP A O 1
ATOM 2202 N N . THR A 1 278 ? 20.148 -15.565 -21.498 1.00 83.88 278 THR A N 1
ATOM 2203 C CA . THR A 1 278 ? 20.048 -16.318 -20.240 1.00 83.88 278 THR A CA 1
ATOM 2204 C C . THR A 1 278 ? 21.131 -15.960 -19.228 1.00 83.88 278 THR A C 1
ATOM 2206 O O . THR A 1 278 ? 21.010 -16.322 -18.060 1.00 83.88 278 THR A O 1
ATOM 2209 N N . GLU A 1 279 ? 22.194 -15.273 -19.651 1.00 84.31 279 GLU A N 1
ATOM 2210 C CA . GLU A 1 279 ? 23.276 -14.828 -18.771 1.00 84.31 279 GLU A CA 1
ATOM 2211 C C . GLU A 1 279 ? 23.041 -13.401 -18.250 1.00 84.31 279 GLU A C 1
ATOM 2213 O O . GLU A 1 279 ? 23.773 -12.934 -17.379 1.00 84.31 279 GLU A O 1
ATOM 2218 N N . ALA A 1 280 ? 21.987 -12.720 -18.711 1.00 81.75 280 ALA A N 1
ATOM 2219 C CA . ALA A 1 280 ? 21.665 -11.350 -18.322 1.00 81.75 280 ALA A CA 1
ATOM 2220 C C . ALA A 1 280 ? 21.354 -11.181 -16.820 1.00 81.75 280 ALA A C 1
ATOM 2222 O O . ALA A 1 280 ? 21.372 -10.065 -16.292 1.00 81.75 280 ALA A O 1
ATOM 2223 N N . ASP A 1 281 ? 21.075 -12.273 -16.110 1.00 72.81 281 ASP A N 1
ATOM 2224 C CA . ASP A 1 281 ? 20.902 -12.292 -14.655 1.00 72.81 281 ASP A CA 1
ATOM 2225 C C . ASP A 1 281 ? 22.227 -12.210 -13.879 1.00 72.81 281 ASP A C 1
ATOM 2227 O O . ASP A 1 281 ? 22.212 -11.992 -12.671 1.00 72.81 281 ASP A O 1
ATOM 2231 N N . GLN A 1 282 ? 23.372 -12.351 -14.556 1.00 70.00 282 GLN A N 1
ATOM 2232 C CA . GLN A 1 282 ? 24.703 -12.270 -13.941 1.00 70.00 282 GLN A CA 1
ATOM 2233 C C . GLN A 1 282 ? 25.246 -10.842 -13.828 1.00 70.00 282 GLN A C 1
ATOM 2235 O O . GLN A 1 282 ? 26.275 -10.649 -13.181 1.00 70.00 282 GLN A O 1
ATOM 2240 N N . ALA A 1 283 ? 24.586 -9.855 -14.443 1.00 70.69 283 ALA A N 1
ATOM 2241 C CA . ALA A 1 283 ? 24.941 -8.451 -14.271 1.00 70.69 283 ALA A CA 1
ATOM 2242 C C . ALA A 1 283 ? 24.852 -8.069 -12.784 1.00 70.69 283 ALA A C 1
ATOM 2244 O O . ALA A 1 283 ? 23.860 -8.370 -12.114 1.00 70.69 283 ALA A O 1
ATOM 2245 N N . GLU A 1 284 ? 25.897 -7.427 -12.263 1.00 68.56 284 GLU A N 1
ATOM 2246 C CA . GLU A 1 284 ? 25.950 -7.031 -10.862 1.00 68.56 284 GLU A CA 1
ATOM 2247 C C . GLU A 1 284 ? 24.913 -5.937 -10.624 1.00 68.56 284 GLU A C 1
ATOM 2249 O O . GLU A 1 284 ? 24.983 -4.833 -11.168 1.00 68.56 284 GLU A O 1
ATOM 2254 N N . THR A 1 285 ? 23.915 -6.250 -9.803 1.00 65.25 285 THR A N 1
ATOM 2255 C CA . THR A 1 285 ? 22.922 -5.264 -9.405 1.00 65.25 285 THR A CA 1
ATOM 2256 C C . THR A 1 285 ? 23.593 -4.250 -8.489 1.00 65.25 285 THR A C 1
ATOM 2258 O O . THR A 1 285 ? 24.044 -4.612 -7.402 1.00 65.25 285 THR A O 1
ATOM 2261 N N . ALA A 1 286 ? 23.606 -2.985 -8.895 1.00 72.00 286 ALA A N 1
ATOM 2262 C CA . ALA A 1 286 ? 23.852 -1.844 -8.020 1.00 72.00 286 ALA A CA 1
ATOM 2263 C C . ALA A 1 286 ? 22.519 -1.098 -7.854 1.00 72.00 286 ALA A C 1
ATOM 2265 O O . ALA A 1 286 ? 22.223 -0.180 -8.630 1.00 72.00 286 ALA A O 1
ATOM 2266 N N . PRO A 1 287 ? 21.671 -1.532 -6.900 1.00 73.62 287 PRO A N 1
ATOM 2267 C CA . PRO A 1 287 ? 20.276 -1.112 -6.834 1.00 73.62 287 PRO A CA 1
ATOM 2268 C C . PRO A 1 287 ? 20.124 0.402 -6.704 1.00 73.62 287 PRO A C 1
ATOM 2270 O O . PRO A 1 287 ? 19.215 0.965 -7.305 1.00 73.62 287 PRO A O 1
ATOM 2273 N N . ASP A 1 288 ? 21.042 1.063 -5.997 1.00 78.38 288 ASP A N 1
ATOM 2274 C CA . ASP A 1 288 ? 20.994 2.507 -5.762 1.00 78.38 288 ASP A CA 1
ATOM 2275 C C . ASP A 1 288 ? 21.212 3.305 -7.058 1.00 78.38 288 ASP A C 1
ATOM 2277 O O . ASP A 1 288 ? 20.421 4.194 -7.384 1.00 78.38 288 ASP A O 1
ATOM 2281 N N . VAL A 1 289 ? 22.233 2.951 -7.851 1.00 84.38 289 VAL A N 1
ATOM 2282 C CA . VAL A 1 289 ? 22.521 3.605 -9.142 1.00 84.38 289 VAL A CA 1
ATOM 2283 C C . VAL A 1 289 ? 21.401 3.328 -10.139 1.00 84.38 289 VAL A C 1
ATOM 2285 O O . VAL A 1 289 ? 20.914 4.246 -10.792 1.00 84.38 289 VAL A O 1
ATOM 2288 N N . TRP A 1 290 ? 20.954 2.072 -10.232 1.00 86.12 290 TRP A N 1
ATOM 2289 C CA . TRP A 1 290 ? 19.866 1.678 -11.124 1.00 86.12 290 TRP A CA 1
ATOM 2290 C C . TRP A 1 290 ? 18.562 2.414 -10.797 1.00 86.12 290 TRP A C 1
ATOM 2292 O O . TRP A 1 290 ? 17.989 3.068 -11.668 1.00 86.12 290 TRP A O 1
ATOM 2302 N N . THR A 1 291 ? 18.110 2.339 -9.544 1.00 83.69 291 THR A N 1
ATOM 2303 C CA . THR A 1 291 ? 16.819 2.897 -9.120 1.00 83.69 291 THR A CA 1
ATOM 2304 C C . THR A 1 291 ? 16.800 4.415 -9.260 1.00 83.69 291 THR A C 1
ATOM 2306 O O . THR A 1 291 ? 15.850 4.956 -9.820 1.00 83.69 291 THR A O 1
ATOM 2309 N N . SER A 1 292 ? 17.855 5.107 -8.813 1.00 86.06 292 SER A N 1
ATOM 2310 C CA . SER A 1 292 ? 17.924 6.572 -8.900 1.00 86.06 292 SER A CA 1
ATOM 2311 C C . SER A 1 292 ? 17.980 7.074 -10.346 1.00 86.06 292 SER A C 1
ATOM 2313 O O . SER A 1 292 ? 17.204 7.958 -10.705 1.00 86.06 292 SER A O 1
ATOM 2315 N N . SER A 1 293 ? 18.818 6.466 -11.198 1.00 87.88 293 SER A N 1
ATOM 2316 C CA . SER A 1 293 ? 18.899 6.803 -12.627 1.00 87.88 293 SER A CA 1
ATOM 2317 C C . SER A 1 293 ? 17.567 6.602 -13.352 1.00 87.88 293 SER A C 1
ATOM 2319 O O . SER A 1 293 ? 17.143 7.446 -14.141 1.00 87.88 293 SER A O 1
ATOM 2321 N N . LEU A 1 294 ? 16.900 5.470 -13.111 1.00 89.00 294 LEU A N 1
ATOM 2322 C CA . LEU A 1 294 ? 15.635 5.158 -13.775 1.00 89.00 294 LEU A CA 1
ATOM 2323 C C . LEU A 1 294 ? 14.512 6.067 -13.296 1.00 89.00 294 LEU A C 1
ATOM 2325 O O . LEU A 1 294 ? 13.735 6.537 -14.122 1.00 89.00 294 LEU A O 1
ATOM 2329 N N . LEU A 1 295 ? 14.446 6.353 -11.995 1.00 87.56 295 LEU A N 1
ATOM 2330 C CA . LEU A 1 295 ? 13.457 7.272 -11.446 1.00 87.56 295 LEU A CA 1
ATOM 2331 C C . LEU A 1 295 ? 13.594 8.671 -12.058 1.00 87.56 295 LEU A C 1
ATOM 2333 O O . LEU A 1 295 ? 12.603 9.233 -12.517 1.00 87.56 295 LEU A O 1
ATOM 2337 N N . GLU A 1 296 ? 14.811 9.212 -12.114 1.00 88.81 296 GLU A N 1
ATOM 2338 C CA . GLU A 1 296 ? 15.079 10.504 -12.753 1.00 88.81 296 GLU A CA 1
ATOM 2339 C C . GLU A 1 296 ? 14.715 10.501 -14.243 1.00 88.81 296 GLU A C 1
ATOM 2341 O O . GLU A 1 296 ? 14.038 11.416 -14.717 1.00 88.81 296 GLU A O 1
ATOM 2346 N N . SER A 1 297 ? 15.061 9.431 -14.967 1.00 85.56 297 SER A N 1
ATOM 2347 C CA . SER A 1 297 ? 14.677 9.285 -16.373 1.00 85.56 297 SER A CA 1
ATOM 2348 C C . SER A 1 297 ? 13.162 9.198 -16.577 1.00 85.56 297 SER A C 1
ATOM 2350 O O . SER A 1 297 ? 12.678 9.714 -17.581 1.00 85.56 297 SER A O 1
ATOM 2352 N N . ILE A 1 298 ? 12.419 8.536 -15.684 1.00 83.56 298 ILE A N 1
ATOM 2353 C CA . ILE A 1 298 ? 10.950 8.425 -15.749 1.00 83.56 298 ILE A CA 1
ATOM 2354 C C . ILE A 1 298 ? 10.294 9.772 -15.446 1.00 83.56 298 ILE A C 1
ATOM 2356 O O . ILE A 1 298 ? 9.307 10.137 -16.078 1.00 83.56 298 ILE A O 1
ATOM 2360 N N . LEU A 1 299 ? 10.851 10.520 -14.495 1.00 84.75 299 LEU A N 1
ATOM 2361 C CA . LEU A 1 299 ? 10.375 11.854 -14.138 1.00 84.75 299 LEU A CA 1
ATOM 2362 C C . LEU A 1 299 ? 10.798 12.936 -15.142 1.00 84.75 299 LEU A C 1
ATOM 2364 O O . LEU A 1 299 ? 10.342 14.071 -15.021 1.00 84.75 299 LEU A O 1
ATOM 2368 N N . GLU A 1 300 ? 11.651 12.598 -16.113 1.00 83.94 300 GLU A N 1
A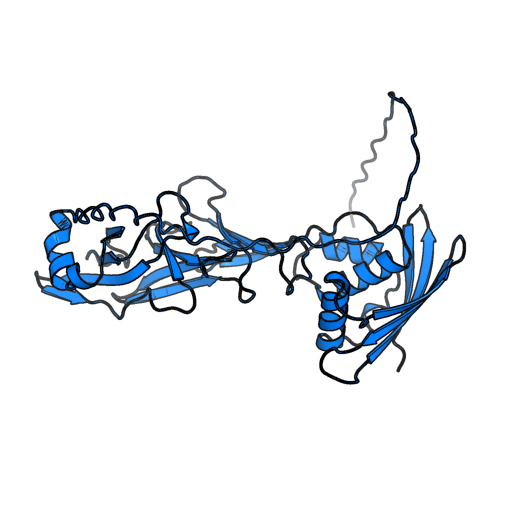TOM 2369 C CA . GLU A 1 300 ? 12.282 13.535 -17.051 1.00 83.94 300 GLU A CA 1
ATOM 2370 C C . GLU A 1 300 ? 13.063 14.653 -16.336 1.00 83.94 300 GLU A C 1
ATOM 2372 O O . GLU A 1 300 ? 13.124 15.801 -16.786 1.00 83.94 300 GLU A O 1
ATOM 2377 N N . ILE A 1 301 ? 13.670 14.321 -15.194 1.00 81.00 301 ILE A N 1
ATOM 2378 C CA . ILE A 1 301 ? 14.469 15.241 -14.386 1.00 81.00 301 ILE A CA 1
ATOM 2379 C C . ILE A 1 301 ? 15.904 14.731 -14.398 1.00 81.00 301 ILE A C 1
ATOM 2381 O O . ILE A 1 301 ? 16.179 13.696 -13.815 1.00 81.00 301 ILE A O 1
ATOM 2385 N N . GLY A 1 302 ? 16.816 15.479 -15.022 1.00 79.00 302 GLY A N 1
ATOM 2386 C CA . GLY A 1 302 ? 18.244 15.143 -15.049 1.00 79.00 302 GLY A CA 1
ATOM 2387 C C . GLY A 1 302 ? 18.687 14.318 -16.264 1.00 79.00 302 GLY A C 1
ATOM 2388 O O . GLY A 1 302 ? 17.880 13.850 -17.061 1.00 79.00 302 GLY A O 1
ATOM 2389 N N . ASP A 1 303 ? 20.010 14.170 -16.399 1.00 81.94 303 ASP A N 1
ATOM 2390 C CA . ASP A 1 303 ? 20.690 13.440 -17.485 1.00 81.94 303 ASP A CA 1
ATOM 2391 C C . ASP A 1 303 ? 21.467 12.231 -16.917 1.00 81.94 303 ASP A C 1
ATOM 2393 O O . ASP A 1 303 ? 22.685 12.068 -17.118 1.00 81.94 303 ASP A O 1
ATOM 2397 N N . THR A 1 304 ? 20.769 11.403 -16.138 1.00 88.94 304 THR A N 1
ATOM 2398 C CA . THR A 1 304 ? 21.334 10.235 -15.440 1.00 88.94 304 THR A CA 1
ATOM 2399 C C . THR A 1 304 ? 21.452 8.992 -16.305 1.00 88.94 304 THR A C 1
ATOM 2401 O O . THR A 1 304 ? 22.250 8.115 -15.980 1.00 88.94 304 THR A O 1
ATOM 2404 N N . ILE A 1 305 ? 20.742 8.933 -17.436 1.00 93.00 305 ILE A N 1
ATOM 2405 C CA . ILE A 1 305 ? 20.875 7.853 -18.417 1.00 93.00 305 ILE A CA 1
ATOM 2406 C C . ILE A 1 305 ? 21.315 8.415 -19.770 1.00 93.00 305 ILE A C 1
ATOM 2408 O O . ILE A 1 305 ? 20.564 9.130 -20.433 1.00 93.00 305 ILE A O 1
ATOM 2412 N N . ASP A 1 306 ? 22.524 8.051 -20.204 1.00 93.38 306 ASP A N 1
ATOM 2413 C CA . ASP A 1 306 ? 23.028 8.346 -21.552 1.00 93.38 306 ASP A CA 1
ATOM 2414 C C . ASP A 1 306 ? 22.862 7.135 -22.476 1.00 93.38 306 ASP A C 1
ATOM 2416 O O . ASP A 1 306 ? 23.171 6.005 -22.092 1.00 93.38 306 ASP A O 1
ATOM 2420 N N . PHE A 1 307 ? 22.415 7.387 -23.709 1.00 94.94 307 PHE A N 1
ATOM 2421 C CA . PHE A 1 307 ? 22.194 6.368 -24.734 1.00 94.94 307 PHE A CA 1
ATOM 2422 C C . PHE A 1 307 ? 23.020 6.664 -25.983 1.00 94.94 307 PHE A C 1
ATOM 2424 O O . PHE A 1 307 ? 22.807 7.666 -26.667 1.00 94.94 307 PHE A O 1
ATOM 2431 N N . GLN A 1 308 ? 23.877 5.721 -26.365 1.00 97.25 308 GLN A N 1
ATOM 2432 C CA . GLN A 1 308 ? 24.565 5.729 -27.654 1.00 97.25 308 GLN A CA 1
ATOM 2433 C C . GLN A 1 308 ? 24.067 4.557 -28.492 1.00 97.25 308 GLN A C 1
ATOM 2435 O O . GLN A 1 308 ? 24.578 3.443 -28.386 1.00 97.25 308 GLN A O 1
ATOM 2440 N N . ILE A 1 309 ? 23.054 4.817 -29.321 1.00 97.50 309 ILE A N 1
ATOM 2441 C CA . ILE A 1 309 ? 22.361 3.794 -30.112 1.00 97.50 309 ILE A CA 1
ATOM 2442 C C . ILE A 1 309 ? 22.827 3.849 -31.568 1.00 97.50 309 ILE A C 1
ATOM 2444 O O . ILE A 1 309 ? 22.802 4.898 -32.216 1.00 97.50 309 ILE A O 1
ATOM 2448 N N . LYS A 1 310 ? 23.228 2.693 -32.095 1.00 97.19 310 LYS A N 1
ATOM 2449 C CA . LYS A 1 310 ? 23.476 2.448 -33.516 1.00 97.19 310 LYS A CA 1
ATOM 2450 C C . LYS A 1 310 ? 22.429 1.468 -34.021 1.00 97.19 310 LYS A C 1
ATOM 2452 O O . LYS A 1 310 ? 22.553 0.265 -33.812 1.00 97.19 310 LYS A O 1
ATOM 2457 N N . GLU A 1 311 ? 21.412 1.999 -34.684 1.00 95.25 311 GLU A N 1
ATOM 2458 C CA . GLU A 1 311 ? 20.271 1.231 -35.180 1.00 95.25 311 GLU A CA 1
ATOM 2459 C C . GLU A 1 311 ? 20.392 0.954 -36.685 1.00 95.25 311 GLU A C 1
ATOM 2461 O O . GLU A 1 311 ? 20.728 1.835 -37.483 1.00 95.25 311 GLU A O 1
ATOM 2466 N N . ALA A 1 312 ? 20.120 -0.291 -37.065 1.00 93.25 312 ALA A N 1
ATOM 2467 C CA . ALA A 1 312 ? 19.888 -0.749 -38.427 1.00 93.25 312 ALA A CA 1
ATOM 2468 C C . ALA A 1 312 ? 18.461 -1.322 -38.537 1.00 93.25 312 ALA A C 1
ATOM 2470 O O . ALA A 1 312 ? 17.694 -1.288 -37.584 1.00 93.25 312 ALA A O 1
ATOM 2471 N N . ALA A 1 313 ? 18.074 -1.830 -39.711 1.00 89.94 313 ALA A N 1
ATOM 2472 C CA . ALA A 1 313 ? 16.692 -2.262 -39.950 1.00 89.94 313 ALA A CA 1
ATOM 2473 C C . ALA A 1 313 ? 16.251 -3.473 -39.104 1.00 89.94 313 ALA A C 1
ATOM 2475 O O . ALA A 1 313 ? 15.073 -3.594 -38.782 1.00 89.94 313 ALA A O 1
ATOM 2476 N N . ASP A 1 314 ? 17.175 -4.384 -38.803 1.00 95.12 314 ASP A N 1
ATOM 2477 C CA . ASP A 1 314 ? 16.923 -5.669 -38.144 1.00 95.12 314 ASP A CA 1
ATOM 2478 C C . ASP A 1 314 ? 17.769 -5.893 -36.882 1.00 95.12 314 ASP A C 1
ATOM 2480 O O . ASP A 1 314 ? 17.585 -6.891 -36.187 1.00 95.12 314 ASP A O 1
ATOM 2484 N N . ALA A 1 315 ? 18.677 -4.969 -36.571 1.00 97.25 315 ALA A N 1
ATOM 2485 C CA . ALA A 1 315 ? 19.573 -5.063 -35.430 1.00 97.25 315 ALA A CA 1
ATOM 2486 C C . ALA A 1 315 ? 19.934 -3.678 -34.891 1.00 97.25 315 ALA A C 1
ATOM 2488 O O . ALA A 1 315 ? 19.999 -2.702 -35.641 1.00 97.25 315 ALA A O 1
ATOM 2489 N N . ALA A 1 316 ? 20.229 -3.604 -33.600 1.00 97.94 316 ALA A N 1
ATOM 2490 C CA . ALA A 1 316 ? 20.759 -2.412 -32.966 1.00 97.94 316 ALA A CA 1
ATOM 2491 C C . ALA A 1 316 ? 21.836 -2.782 -31.950 1.00 97.94 316 ALA A C 1
ATOM 2493 O O . ALA A 1 316 ? 21.773 -3.825 -31.310 1.00 97.94 316 ALA A O 1
ATOM 2494 N N . ASN A 1 317 ? 22.813 -1.898 -31.795 1.00 98.00 317 ASN A N 1
ATOM 2495 C CA . ASN A 1 317 ? 23.761 -1.941 -30.691 1.00 98.00 317 ASN A CA 1
ATOM 2496 C C . ASN A 1 317 ? 23.605 -0.652 -29.886 1.00 98.00 317 ASN A C 1
ATOM 2498 O O . ASN A 1 317 ? 23.565 0.438 -30.466 1.00 98.00 317 ASN A O 1
ATOM 2502 N N . ALA A 1 318 ? 23.510 -0.768 -28.568 1.00 97.62 318 ALA A N 1
ATOM 2503 C CA . ALA A 1 318 ? 23.393 0.366 -27.669 1.00 97.62 318 ALA A CA 1
ATOM 2504 C C . ALA A 1 318 ? 24.434 0.284 -26.555 1.00 97.62 318 ALA A C 1
ATOM 2506 O O . ALA A 1 318 ? 24.613 -0.761 -25.937 1.00 97.62 318 ALA A O 1
ATOM 2507 N N . ILE A 1 319 ? 25.090 1.409 -26.280 1.00 97.31 319 ILE A N 1
ATOM 2508 C CA . ILE A 1 319 ? 25.860 1.611 -25.051 1.00 97.31 319 ILE A CA 1
ATOM 2509 C C . ILE A 1 319 ? 25.027 2.509 -24.147 1.00 97.31 319 ILE A C 1
ATOM 2511 O O . ILE A 1 319 ? 24.576 3.572 -24.583 1.00 97.31 319 ILE A O 1
ATOM 2515 N N . VAL A 1 320 ? 24.812 2.072 -22.912 1.00 95.38 320 VAL A N 1
ATOM 2516 C CA . VAL A 1 320 ? 23.943 2.744 -21.946 1.00 95.38 320 VAL A CA 1
ATOM 2517 C C . VAL A 1 320 ? 24.744 3.027 -20.695 1.00 95.38 320 VAL A C 1
ATOM 2519 O O . VAL A 1 320 ? 25.305 2.106 -20.111 1.00 95.38 320 VAL A O 1
ATOM 2522 N N . THR A 1 321 ? 24.808 4.291 -20.292 1.00 94.31 321 THR A N 1
ATOM 2523 C CA . THR A 1 321 ? 25.496 4.701 -19.060 1.00 94.31 321 THR A CA 1
ATOM 2524 C C . THR A 1 321 ? 24.471 5.188 -18.050 1.00 94.31 321 THR A C 1
ATOM 2526 O O . THR A 1 321 ? 23.804 6.186 -18.311 1.00 94.31 321 THR A O 1
ATOM 2529 N N . LEU A 1 322 ? 24.375 4.504 -16.912 1.00 93.19 322 LEU A N 1
ATOM 2530 C CA . LEU A 1 322 ? 23.585 4.908 -15.748 1.00 93.19 322 LEU A CA 1
ATOM 2531 C C . LEU A 1 322 ? 24.494 5.645 -14.767 1.00 93.19 322 LEU A C 1
ATOM 2533 O O . LEU A 1 322 ? 25.599 5.171 -14.506 1.00 93.19 322 LEU A O 1
ATOM 2537 N N . LYS A 1 323 ? 24.059 6.783 -14.230 1.00 91.56 323 LYS A N 1
ATOM 2538 C CA . LYS A 1 323 ? 24.835 7.619 -13.305 1.00 91.56 323 LYS A CA 1
ATOM 2539 C C . LYS A 1 323 ? 24.083 7.797 -11.996 1.00 91.56 323 LYS A C 1
ATOM 2541 O O . LYS A 1 323 ? 22.895 8.115 -11.993 1.00 91.56 323 LYS A O 1
ATOM 2546 N N . SER A 1 324 ? 24.792 7.646 -10.887 1.00 87.56 324 SER A N 1
ATOM 2547 C CA . SER A 1 324 ? 24.249 7.964 -9.572 1.00 87.56 324 SER A CA 1
ATOM 2548 C C . SER A 1 324 ? 23.886 9.446 -9.479 1.00 87.56 324 SER A C 1
ATOM 2550 O O . SER A 1 324 ? 24.579 10.309 -10.019 1.00 87.56 324 SER A O 1
ATOM 2552 N N . VAL A 1 325 ? 22.800 9.737 -8.766 1.00 85.75 325 VAL A N 1
ATOM 2553 C CA . VAL A 1 325 ? 22.394 11.113 -8.430 1.00 85.75 325 VAL A CA 1
ATOM 2554 C C . VAL A 1 325 ? 23.144 11.649 -7.208 1.00 85.75 325 VAL A C 1
ATOM 2556 O O . VAL A 1 325 ? 23.253 12.860 -7.023 1.00 85.75 325 VAL A O 1
ATOM 2559 N N . GLU A 1 326 ? 23.682 10.755 -6.372 1.00 85.56 326 GLU A N 1
ATOM 2560 C CA . GLU A 1 326 ? 24.313 11.098 -5.090 1.00 85.56 326 GLU A CA 1
ATOM 2561 C C . GLU A 1 326 ? 25.846 10.983 -5.115 1.00 85.56 326 GLU A C 1
ATOM 2563 O O . GLU A 1 326 ? 26.523 11.490 -4.217 1.00 85.56 326 GLU A O 1
ATOM 2568 N N . SER A 1 327 ? 26.410 10.321 -6.129 1.00 84.56 327 SER A N 1
ATOM 2569 C CA . SER A 1 327 ? 27.842 10.021 -6.240 1.00 84.56 327 SER A CA 1
ATOM 2570 C C . SER A 1 327 ? 28.340 10.125 -7.688 1.00 84.56 327 SER A C 1
ATOM 2572 O O . SER A 1 327 ? 27.558 10.207 -8.628 1.00 84.56 327 SER A O 1
ATOM 2574 N N . ASP A 1 328 ? 29.662 10.091 -7.883 1.00 85.81 328 ASP A N 1
ATOM 2575 C CA . ASP A 1 328 ? 30.286 10.012 -9.219 1.00 85.81 328 ASP A CA 1
ATOM 2576 C C . ASP A 1 328 ? 30.270 8.574 -9.799 1.00 85.81 328 ASP A C 1
ATOM 2578 O O . ASP A 1 328 ? 30.922 8.280 -10.810 1.00 85.81 328 ASP A O 1
ATOM 2582 N N . GLU A 1 329 ? 29.568 7.646 -9.142 1.00 89.06 329 GLU A N 1
ATOM 2583 C CA . GLU A 1 329 ? 29.451 6.259 -9.586 1.00 89.06 329 GLU A CA 1
ATOM 2584 C C . GLU A 1 329 ? 28.581 6.166 -10.838 1.00 89.06 329 GLU A C 1
ATOM 2586 O O . GLU A 1 329 ? 27.568 6.852 -10.993 1.00 89.06 329 GLU A O 1
ATOM 2591 N N . HIS A 1 330 ? 28.987 5.290 -11.747 1.00 90.56 330 HIS A N 1
ATOM 2592 C CA . HIS A 1 330 ? 28.255 5.015 -12.968 1.00 90.56 330 HIS A CA 1
ATOM 2593 C C . HIS A 1 330 ? 28.457 3.565 -13.380 1.00 90.56 330 HIS A C 1
ATOM 2595 O O . HIS A 1 330 ? 29.436 2.926 -12.999 1.00 90.56 330 HIS A O 1
ATOM 2601 N N . ILE A 1 331 ? 27.519 3.061 -14.171 1.00 90.69 331 ILE A N 1
ATOM 2602 C CA . ILE A 1 331 ? 27.536 1.699 -14.692 1.00 90.69 331 ILE A CA 1
ATOM 2603 C C . ILE A 1 331 ? 27.281 1.781 -16.179 1.00 90.69 331 ILE A C 1
ATOM 2605 O O . ILE A 1 331 ? 26.381 2.497 -16.624 1.00 90.69 331 ILE A O 1
ATOM 2609 N N . VAL A 1 332 ? 28.079 1.048 -16.943 1.00 92.81 332 VAL A N 1
ATOM 2610 C CA . VAL A 1 332 ? 27.959 1.014 -18.392 1.00 92.81 332 VAL A CA 1
ATOM 2611 C C . VAL A 1 332 ? 27.521 -0.373 -18.821 1.00 92.81 332 VAL A C 1
ATOM 2613 O O . VAL A 1 332 ? 28.129 -1.374 -18.457 1.00 92.81 332 VAL A O 1
ATOM 2616 N N . PHE A 1 333 ? 26.476 -0.420 -19.633 1.00 93.69 333 PHE A N 1
ATOM 2617 C CA . PHE A 1 333 ? 25.984 -1.629 -20.268 1.00 93.69 333 PHE A CA 1
ATOM 2618 C C . PHE A 1 333 ? 26.155 -1.534 -21.773 1.00 93.69 333 PHE A C 1
ATOM 2620 O O . PHE A 1 333 ? 26.054 -0.459 -22.371 1.00 93.69 333 PHE A O 1
ATOM 2627 N N . THR A 1 334 ? 26.348 -2.689 -22.389 1.00 95.69 334 THR A N 1
ATOM 2628 C CA . THR A 1 334 ? 26.180 -2.872 -23.824 1.00 95.69 334 THR A CA 1
ATOM 2629 C C . THR A 1 334 ? 25.006 -3.803 -24.071 1.00 95.69 334 THR A C 1
ATOM 2631 O O . THR A 1 334 ? 24.874 -4.835 -23.415 1.00 95.69 334 THR A O 1
ATOM 2634 N N . PHE A 1 335 ? 24.148 -3.403 -25.002 1.00 97.00 335 PHE A N 1
ATOM 2635 C CA . PHE A 1 335 ? 22.992 -4.165 -25.442 1.00 97.00 335 PHE A CA 1
ATOM 2636 C C . PHE A 1 335 ? 23.116 -4.426 -26.937 1.00 97.00 335 PHE A C 1
ATOM 2638 O O . PHE A 1 335 ? 23.258 -3.479 -27.718 1.00 97.00 335 PHE A O 1
ATOM 2645 N N . ASP A 1 336 ? 22.993 -5.688 -27.332 1.00 97.56 336 ASP A N 1
ATOM 2646 C CA . ASP A 1 336 ? 22.716 -6.062 -28.714 1.00 97.56 336 ASP A CA 1
ATOM 2647 C C . ASP A 1 336 ? 21.245 -6.464 -28.817 1.00 97.56 336 ASP A C 1
ATOM 2649 O O . ASP A 1 336 ? 20.754 -7.295 -28.049 1.00 97.56 336 ASP A O 1
ATOM 2653 N N . LEU A 1 337 ? 20.526 -5.843 -29.751 1.00 98.19 337 LEU A N 1
ATOM 2654 C CA . LEU A 1 337 ? 19.106 -6.074 -29.970 1.00 98.19 337 LEU A CA 1
ATOM 2655 C C . LEU A 1 337 ? 18.843 -6.544 -31.394 1.00 98.19 337 LEU A C 1
ATOM 2657 O O . LEU A 1 337 ? 19.479 -6.084 -32.345 1.00 98.19 337 LEU A O 1
ATOM 2661 N N . LEU A 1 338 ? 17.837 -7.399 -31.538 1.00 97.69 338 LEU A N 1
ATOM 2662 C CA . LEU A 1 338 ? 17.309 -7.863 -32.814 1.00 97.69 338 LEU A CA 1
ATOM 2663 C C . LEU A 1 338 ? 15.866 -7.395 -32.975 1.00 97.69 338 LEU A C 1
ATOM 2665 O O . LEU A 1 338 ? 15.085 -7.413 -32.024 1.00 97.69 338 LEU A O 1
ATOM 2669 N N . HIS A 1 339 ? 15.498 -7.001 -34.191 1.00 96.31 339 HIS A N 1
ATOM 2670 C CA . HIS A 1 339 ? 14.113 -6.699 -34.525 1.00 96.31 339 HIS A CA 1
ATOM 2671 C C . HIS A 1 339 ? 13.461 -7.930 -35.161 1.00 96.31 339 HIS A C 1
ATOM 2673 O O . HIS A 1 339 ? 13.754 -8.291 -36.304 1.00 96.31 339 HIS A O 1
ATOM 2679 N N . SER A 1 340 ? 12.574 -8.588 -34.419 1.00 92.62 340 SER A N 1
ATOM 2680 C CA . SER A 1 340 ? 11.891 -9.814 -34.842 1.00 92.62 340 SER A CA 1
ATOM 2681 C C . SER A 1 340 ? 10.398 -9.726 -34.550 1.00 92.62 340 SER A C 1
ATOM 2683 O O . SER A 1 340 ? 9.987 -9.163 -33.541 1.00 92.62 340 SER A O 1
ATOM 2685 N N . ASP A 1 341 ? 9.570 -10.206 -35.481 1.00 91.25 341 ASP A N 1
ATOM 2686 C CA . ASP A 1 341 ? 8.102 -10.193 -35.369 1.00 91.25 341 ASP A CA 1
ATOM 2687 C C . ASP A 1 341 ? 7.493 -8.826 -34.980 1.00 91.25 341 ASP A C 1
ATOM 2689 O O . ASP A 1 341 ? 6.455 -8.743 -34.326 1.00 91.25 341 ASP A O 1
ATOM 2693 N N . GLY A 1 342 ? 8.131 -7.736 -35.428 1.00 92.88 342 GLY A N 1
ATOM 2694 C CA . GLY A 1 342 ? 7.697 -6.361 -35.155 1.00 92.88 342 GLY A CA 1
ATOM 2695 C C . GLY A 1 342 ? 8.055 -5.838 -33.761 1.00 92.88 342 GLY A C 1
ATOM 2696 O O . GLY A 1 342 ? 7.476 -4.842 -33.337 1.00 92.88 342 GLY A O 1
ATOM 2697 N N . LYS A 1 343 ? 8.969 -6.508 -33.051 1.00 96.75 343 LYS A N 1
ATOM 2698 C CA . LYS A 1 343 ? 9.441 -6.154 -31.711 1.00 96.75 343 LYS A CA 1
ATOM 2699 C C . LYS A 1 343 ? 10.964 -6.080 -31.677 1.00 96.75 343 LYS A C 1
ATOM 2701 O O . LYS A 1 343 ? 11.646 -6.897 -32.295 1.00 96.75 343 LYS A O 1
ATOM 2706 N N . TRP A 1 344 ? 11.496 -5.135 -30.910 1.00 98.06 344 TRP A N 1
ATOM 2707 C CA . TRP A 1 344 ? 12.899 -5.145 -30.498 1.00 98.06 344 TRP A CA 1
ATOM 2708 C C . TRP A 1 344 ? 13.076 -6.081 -29.306 1.00 98.06 344 TRP A C 1
ATOM 2710 O O . TRP A 1 344 ? 12.306 -5.997 -28.353 1.00 98.06 344 TRP A O 1
ATOM 2720 N N . VAL A 1 345 ? 14.071 -6.961 -29.359 1.00 97.81 345 VAL A N 1
ATOM 2721 C CA . VAL A 1 345 ? 14.386 -7.941 -28.308 1.00 97.81 345 VAL A CA 1
ATOM 2722 C C . VAL A 1 345 ? 15.875 -7.861 -28.002 1.00 97.81 345 VAL A C 1
ATOM 2724 O O . VAL A 1 345 ? 16.683 -7.806 -28.928 1.00 97.81 345 VAL A O 1
ATOM 2727 N N . ILE A 1 346 ? 16.239 -7.842 -26.722 1.00 97.69 346 ILE A N 1
ATOM 2728 C CA . ILE A 1 346 ? 17.626 -7.886 -26.257 1.00 97.69 346 ILE A CA 1
ATOM 2729 C C . ILE A 1 346 ? 18.134 -9.321 -26.429 1.00 97.69 346 ILE A C 1
ATOM 2731 O O . ILE A 1 346 ? 17.690 -10.238 -25.739 1.00 97.69 346 ILE A O 1
ATOM 2735 N N . ASP A 1 347 ? 19.054 -9.507 -27.372 1.00 96.50 347 ASP A N 1
ATOM 2736 C CA . ASP A 1 347 ? 19.714 -10.791 -27.638 1.00 96.50 347 ASP A CA 1
ATOM 2737 C C . ASP A 1 347 ? 20.950 -10.974 -26.754 1.00 96.50 347 ASP A C 1
ATOM 2739 O O . ASP A 1 347 ? 21.328 -12.099 -26.433 1.00 96.50 347 ASP A O 1
ATOM 2743 N N . ARG A 1 348 ? 21.569 -9.858 -26.348 1.00 95.25 348 ARG A N 1
ATOM 2744 C CA . ARG A 1 348 ? 22.773 -9.865 -25.523 1.00 95.25 348 ARG A CA 1
ATOM 2745 C C . ARG A 1 348 ? 22.861 -8.666 -24.596 1.00 95.25 348 ARG A C 1
ATOM 2747 O O . ARG A 1 348 ? 22.645 -7.535 -25.036 1.00 95.25 348 ARG A O 1
ATOM 2754 N N . LEU A 1 349 ? 23.253 -8.918 -23.351 1.00 94.06 349 LEU A N 1
ATOM 2755 C CA . LEU A 1 349 ? 23.550 -7.905 -22.344 1.00 94.06 349 LEU A CA 1
ATOM 2756 C C . LEU A 1 349 ? 24.920 -8.163 -21.717 1.00 94.06 349 LEU A C 1
ATOM 2758 O O . LEU A 1 349 ? 25.152 -9.210 -21.121 1.00 94.06 349 LEU A O 1
ATOM 2762 N N . GLU A 1 350 ? 25.806 -7.172 -21.767 1.00 92.00 350 GLU A N 1
ATOM 2763 C CA . GLU A 1 350 ? 27.075 -7.214 -21.035 1.00 92.00 350 GLU A CA 1
ATOM 2764 C C . GLU A 1 350 ? 27.253 -5.927 -20.220 1.00 92.00 350 GLU A C 1
ATOM 2766 O O . GLU A 1 350 ? 27.146 -4.821 -20.756 1.00 92.00 350 GLU A O 1
ATOM 2771 N N . GLN A 1 351 ? 27.537 -6.068 -18.925 1.00 89.44 351 GLN A N 1
ATOM 2772 C CA . GLN A 1 351 ? 28.002 -4.970 -18.078 1.00 89.44 351 GLN A CA 1
ATOM 2773 C C . GLN A 1 351 ? 29.509 -4.788 -18.285 1.00 89.44 351 GLN A C 1
ATOM 2775 O O . GLN A 1 351 ? 30.263 -5.759 -18.230 1.00 89.44 351 GLN A O 1
ATOM 2780 N N . LEU A 1 352 ? 29.944 -3.556 -18.540 1.00 87.44 352 LEU A N 1
ATOM 2781 C CA . LEU A 1 352 ? 31.360 -3.218 -18.663 1.00 87.44 352 LEU A CA 1
ATOM 2782 C C . LEU A 1 352 ? 31.933 -2.864 -17.284 1.00 87.44 352 LEU A C 1
ATOM 2784 O O . LEU A 1 352 ? 31.258 -2.205 -16.493 1.00 87.44 352 LEU A O 1
ATOM 2788 N N . GLU A 1 353 ? 33.167 -3.308 -17.025 1.00 67.44 353 GLU A N 1
ATOM 2789 C CA . GLU A 1 353 ? 33.946 -2.967 -15.819 1.00 67.44 353 GLU A CA 1
ATOM 2790 C C . GLU A 1 353 ? 34.417 -1.508 -15.787 1.00 67.44 353 GLU A C 1
ATOM 2792 O O . GLU A 1 353 ? 34.827 -0.980 -16.854 1.00 67.44 353 GLU A O 1
#

Secondary structure (DSSP, 8-state):
----------------------------------PPP-------PPPPPPPPPPPP---TTTHHHHHHTTHHHH-EEEEEEEE-SSSSSS-EEEEEEEE--SS-GGG-EEEEEEEEEEETTEEEE-SS-TT-SSSEEEEEEEEEBTT---EEEEEEEE-SSSEEEEEEEEEETTEEEEEEEE--TTS-EEEEEE-TT-SSSB-EEEEEE-SGGGTT--EEEEEEE-SSSEEEEEEEE---SPPSSHHHHHHHHHHHHHH--TT-HHHHHHHHHHB--TTGGGS---HHHHHHHHHHHHHT-S--EEEEEEE-SSEEEEEEEEE-SSSS-EEEEEEEEEEETTEEEEEEEEEE-

Sequence (353 aa):
MPKWIVLLLAGILLLSGCKDSNVQKETAVQEETAAPSVTAVSQSTPEPSESPNPVPTVPDSFRKYYDFVDGEHLGNLIFHAKEDLDGDGTDEIILAFGWISEEDPLDSWVSDLVFLRETDGQLTKLGDNWAAQAYGIYKVELIRLQGSNKKYLWCGLTNGGWLKGVQIIEFQNSEPRELFYIASATGSGEETLTDDNQDGYYDGLISDRSSYDVLYYETQRYYRWTGKEFVYVSTHTDVGEYPGSVKETILQYLALRVLNIEYSPEIDARLAELCTDTEADQAETAPDVWTSSLLESILEIGDTIDFQIKEAADAANAIVTLKSVESDEHIVFTFDLLHSDGKWVIDRLEQLE

pLDDT: mean 82.8, std 22.13, range [23.92, 98.19]

Radius of gyration: 29.53 Å; chains: 1; bounding box: 61×93×83 Å